Protein AF-A0A151R3Y5-F1 (afdb_monomer_lite)

Radius of gyration: 19.67 Å; chains: 1; bounding box: 54×50×54 Å

Organism: Cajanus cajan (NCBI:txid3821)

pLDDT: mean 83.87, std 13.02, range [32.34, 98.19]

Secondary structure (DSSP, 8-state):
------SEEEE--SHHHHHHHHHHHHTT--EEEE-SS-TT-SSSSS-SS-EEEES--SSTTHHHHHHHHHHHHHHHHHHHTS--EEEEEEEEEEETT-HHHHHHHHHHHHTT---EEEEHHHHHHHTTTSS---TTEEEEEEEEEEEE-GGGS-----B-TTS--EEEE--GGGTTT-EEEE-BTTTGGGGHHHHHHHHHHHHHHSS-TT---GGGSGGGGTT----

Sequence (227 aa):
MEETQFDVIVIGGGVMGSSTAYNAGKRGLKTLLLEQFDFLHHRGSSHGESRTIRVTYPQHHYYPLVMDSYTLWQEAQAQVGYQVYFPAHHFDMAPSHHPTMRSLLDYCRAHNIPFQLLRSPEVGQKFSGRINIPDDWVGLSNPHGGIIKPTKAACMYSMTPDEDFVIDFLGGEFGKDVIIGGGFSGHGFKMAPVIGRILVDLALHGDPNGVDISHFTIARFRTSSKL

InterPro domains:
  IPR006076 FAD dependent oxidoreductase [PF01266] (7-154)
  IPR036188 FAD/NAD(P)-binding domain superfamily [G3DSA:3.50.50.60] (3-118)
  IPR036188 FAD/NAD(P)-binding domain superfamily [G3DSA:3.50.50.60] (124-222)
  IPR036188 FAD/NAD(P)-binding domain superfamily [SSF51905] (5-221)
  IPR045170 MTOX family [PTHR10961] (3-153)

Structure (mmCIF, N/CA/C/O backbone):
data_AF-A0A151R3Y5-F1
#
_entry.id   AF-A0A151R3Y5-F1
#
loop_
_atom_site.group_PDB
_atom_site.id
_atom_site.type_symbol
_atom_site.label_atom_id
_atom_site.label_alt_id
_atom_site.label_comp_id
_atom_site.label_asym_id
_atom_site.label_entity_id
_atom_site.label_seq_id
_atom_site.pdbx_PDB_ins_code
_atom_site.Cartn_x
_atom_site.Cartn_y
_atom_site.Cartn_z
_atom_site.occupancy
_atom_site.B_iso_or_equiv
_atom_site.auth_seq_id
_atom_site.auth_comp_id
_atom_site.auth_asym_id
_atom_site.auth_atom_id
_atom_site.pdbx_PDB_model_num
ATOM 1 N N . MET A 1 1 ? -32.764 2.486 27.343 1.00 50.12 1 MET A N 1
ATOM 2 C CA . MET A 1 1 ? -31.954 1.796 26.320 1.00 50.12 1 MET A CA 1
ATOM 3 C C . MET A 1 1 ? -30.565 1.684 26.899 1.00 50.12 1 MET A C 1
ATOM 5 O O . MET A 1 1 ? -30.086 2.689 27.404 1.00 50.12 1 MET A O 1
ATOM 9 N N . GLU A 1 2 ? -29.981 0.491 26.933 1.00 55.84 2 GLU A N 1
ATOM 10 C CA . GLU A 1 2 ? -28.579 0.340 27.330 1.00 55.84 2 GLU A CA 1
ATOM 11 C C . GLU A 1 2 ? -27.712 1.050 26.285 1.00 55.84 2 GLU A C 1
ATOM 13 O O . GLU A 1 2 ? -27.837 0.798 25.083 1.00 55.84 2 GLU A O 1
ATOM 18 N N . GLU A 1 3 ? -26.909 2.010 26.732 1.00 66.25 3 GLU A N 1
ATOM 19 C CA . GLU A 1 3 ? -26.050 2.796 25.857 1.00 66.25 3 GLU A CA 1
ATOM 20 C C . GLU A 1 3 ? -24.967 1.869 25.294 1.00 66.25 3 GLU A C 1
ATOM 22 O O . GLU A 1 3 ? -24.176 1.273 26.027 1.00 66.25 3 GLU A O 1
ATOM 27 N N . THR A 1 4 ? -24.986 1.644 23.979 1.00 72.31 4 THR A N 1
ATOM 28 C CA . THR A 1 4 ? -24.077 0.678 23.358 1.00 72.31 4 THR A CA 1
ATOM 29 C C . THR A 1 4 ? -22.723 1.342 23.125 1.00 72.31 4 THR A C 1
ATOM 31 O O . THR A 1 4 ? -22.508 1.993 22.110 1.00 72.31 4 THR A O 1
ATOM 34 N N . GLN A 1 5 ? -21.818 1.191 24.090 1.00 83.75 5 GLN A N 1
ATOM 35 C CA . GLN A 1 5 ? -20.468 1.757 24.034 1.00 83.75 5 GLN A CA 1
ATOM 36 C C . GLN A 1 5 ? -19.524 0.877 23.196 1.00 83.75 5 GLN A C 1
ATOM 38 O O . GLN A 1 5 ? -19.599 -0.350 23.290 1.00 83.75 5 GLN A O 1
ATOM 43 N N . PHE A 1 6 ? -18.642 1.486 22.402 1.00 82.00 6 PHE A N 1
ATOM 44 C CA . PHE A 1 6 ? -17.589 0.826 21.616 1.00 82.00 6 PHE A CA 1
ATOM 45 C C . PHE A 1 6 ? -16.238 1.483 21.916 1.00 82.00 6 PHE A C 1
ATOM 47 O O . PHE A 1 6 ? -16.198 2.686 22.160 1.00 82.00 6 PHE A O 1
ATOM 54 N N . ASP A 1 7 ? -15.152 0.711 21.858 1.00 84.56 7 ASP A N 1
ATOM 55 C CA . ASP A 1 7 ? -13.784 1.227 22.012 1.00 84.56 7 ASP A CA 1
ATOM 56 C C . ASP A 1 7 ? -13.307 1.915 20.724 1.00 84.56 7 ASP A C 1
ATOM 58 O O . ASP A 1 7 ? -12.589 2.908 20.764 1.00 84.56 7 ASP A O 1
ATOM 62 N N . VAL A 1 8 ? -13.712 1.380 19.563 1.00 85.88 8 VAL A N 1
ATOM 63 C CA . VAL A 1 8 ? -13.363 1.911 18.238 1.00 85.88 8 VAL A CA 1
ATOM 64 C C . VAL A 1 8 ? -14.582 1.847 17.324 1.00 85.88 8 VAL A C 1
ATOM 66 O O . VAL A 1 8 ? -15.195 0.789 17.159 1.00 85.88 8 VAL A O 1
ATOM 69 N N . ILE A 1 9 ? -14.912 2.967 16.681 1.00 87.62 9 ILE A N 1
ATOM 70 C CA . ILE A 1 9 ? -15.900 3.024 15.599 1.00 87.62 9 ILE A CA 1
ATOM 71 C C . ILE A 1 9 ? -15.165 3.356 14.302 1.00 87.62 9 ILE A C 1
ATOM 73 O O . ILE A 1 9 ? -14.490 4.376 14.199 1.00 87.62 9 ILE A O 1
ATOM 77 N N . VAL A 1 10 ? -15.303 2.492 13.302 1.00 85.44 10 VAL A N 1
ATOM 78 C CA . VAL A 1 10 ? -14.715 2.655 11.974 1.00 85.44 10 VAL A CA 1
ATOM 79 C C . VAL A 1 10 ? -15.827 2.962 10.981 1.00 85.44 10 VAL A C 1
ATOM 81 O O . VAL A 1 10 ? -16.763 2.178 10.825 1.00 85.44 10 VAL A O 1
ATOM 84 N N . ILE A 1 11 ? -15.716 4.092 10.285 1.00 88.38 11 ILE A N 1
ATOM 85 C CA . ILE A 1 11 ? -16.675 4.514 9.260 1.00 88.38 11 ILE A CA 1
ATOM 86 C C . ILE A 1 11 ? -16.053 4.266 7.879 1.00 88.38 11 ILE A C 1
ATOM 88 O O . ILE A 1 11 ? -15.091 4.927 7.494 1.00 88.38 11 ILE A O 1
ATOM 92 N N . GLY A 1 12 ? -16.610 3.302 7.144 1.00 85.00 12 GLY A N 1
ATOM 93 C CA . GLY A 1 12 ? -16.157 2.820 5.837 1.00 85.00 12 GLY A CA 1
ATOM 94 C C . GLY A 1 12 ? -15.557 1.411 5.904 1.00 85.00 12 GLY A C 1
ATOM 95 O O . GLY A 1 12 ? -14.434 1.225 6.356 1.00 85.00 12 GLY A O 1
ATOM 96 N N . GLY A 1 13 ? -16.263 0.414 5.372 1.00 80.19 13 GLY A N 1
ATOM 97 C CA . GLY A 1 13 ? -15.908 -1.012 5.317 1.00 80.19 13 GLY A CA 1
ATOM 98 C C . GLY A 1 13 ? -14.999 -1.430 4.160 1.00 80.19 13 GLY A C 1
ATOM 99 O O . GLY A 1 13 ? -14.919 -2.616 3.837 1.00 80.19 13 GLY A O 1
ATOM 100 N N . GLY A 1 14 ? -14.297 -0.484 3.532 1.00 79.56 14 GLY A N 1
ATOM 101 C CA . GLY A 1 14 ? -13.244 -0.778 2.554 1.00 79.56 14 GLY A CA 1
ATOM 102 C C . GLY A 1 14 ? -12.017 -1.459 3.182 1.00 79.56 14 GLY A C 1
ATOM 103 O O . GLY A 1 14 ? -11.993 -1.767 4.368 1.00 79.56 14 GLY A O 1
ATOM 104 N N . VAL A 1 15 ? -10.949 -1.675 2.413 1.00 82.12 15 VAL A N 1
ATOM 105 C CA . VAL A 1 15 ? -9.741 -2.411 2.830 1.00 82.12 15 VAL A CA 1
ATOM 106 C C . VAL A 1 15 ? -9.091 -1.743 4.025 1.00 82.12 15 VAL A C 1
ATOM 108 O O . VAL A 1 15 ? -8.593 -2.425 4.906 1.00 82.12 15 VAL A O 1
ATOM 111 N N . MET A 1 16 ? -9.138 -0.414 4.079 1.00 86.00 16 MET A N 1
ATOM 112 C CA . MET A 1 16 ? -8.578 0.363 5.174 1.00 86.00 16 MET A CA 1
ATOM 113 C C . MET A 1 16 ? -9.389 0.133 6.435 1.00 86.00 16 MET A C 1
ATOM 115 O O . MET A 1 16 ? -8.847 -0.366 7.409 1.00 86.00 16 MET A O 1
ATOM 119 N N . GLY A 1 17 ? -10.697 0.400 6.400 1.00 84.88 17 GLY A N 1
ATOM 120 C CA . GLY A 1 17 ? -11.529 0.239 7.586 1.00 84.88 17 GLY A CA 1
ATOM 121 C C . GLY A 1 17 ? -11.690 -1.211 8.038 1.00 84.88 17 GLY A C 1
ATOM 122 O O . GLY A 1 17 ? -11.660 -1.472 9.234 1.00 84.88 17 GLY A O 1
ATOM 123 N N . SER A 1 18 ? -11.746 -2.177 7.120 1.00 82.94 18 SER A N 1
ATOM 124 C CA . SER A 1 18 ? -11.705 -3.604 7.473 1.00 82.94 18 SER A CA 1
ATOM 125 C C . SER A 1 18 ? -10.346 -4.021 8.040 1.00 82.94 18 SER A C 1
ATOM 127 O O . SER A 1 18 ? -10.314 -4.781 9.004 1.00 82.94 18 SER A O 1
ATOM 129 N N . SER A 1 19 ? -9.228 -3.484 7.532 1.00 87.31 19 SER A N 1
ATOM 130 C CA . SER A 1 19 ? -7.899 -3.708 8.125 1.00 87.31 19 SER A CA 1
ATOM 131 C C . SER A 1 19 ? -7.785 -3.069 9.512 1.00 87.31 19 SER A C 1
ATOM 133 O O . SER A 1 19 ? -7.217 -3.683 10.413 1.00 87.31 19 SER A O 1
ATOM 135 N N . THR A 1 20 ? -8.347 -1.873 9.716 1.00 87.81 20 THR A N 1
ATOM 136 C CA . THR A 1 20 ? -8.445 -1.212 11.028 1.00 87.81 20 THR A CA 1
ATOM 137 C C . THR A 1 20 ? -9.287 -2.047 11.986 1.00 87.81 20 THR A C 1
ATOM 139 O O . THR A 1 20 ? -8.827 -2.365 13.078 1.00 87.81 20 THR A O 1
ATOM 142 N N . ALA A 1 21 ? -10.476 -2.485 11.564 1.00 82.19 21 ALA A N 1
ATOM 143 C CA . ALA A 1 21 ? -11.369 -3.298 12.380 1.00 82.19 21 ALA A CA 1
ATOM 144 C C . ALA A 1 21 ? -10.758 -4.664 12.731 1.00 82.19 21 ALA A C 1
ATOM 146 O O . ALA A 1 21 ? -10.850 -5.101 13.875 1.00 82.19 21 ALA A O 1
ATOM 147 N N . TYR A 1 22 ? -10.069 -5.312 11.787 1.00 82.25 22 TYR A N 1
ATOM 148 C CA . TYR A 1 22 ? -9.313 -6.542 12.035 1.00 82.25 22 TYR A CA 1
ATOM 149 C C . TYR A 1 22 ? -8.218 -6.332 13.089 1.00 82.25 22 TYR A C 1
ATOM 151 O O . TYR A 1 22 ? -8.109 -7.104 14.041 1.00 82.25 22 TYR A O 1
ATOM 159 N N . ASN A 1 23 ? -7.432 -5.261 12.960 1.00 85.44 23 ASN A N 1
ATOM 160 C CA . ASN A 1 23 ? -6.375 -4.930 13.912 1.00 85.44 23 ASN A CA 1
ATOM 161 C C . ASN A 1 23 ? -6.916 -4.532 15.296 1.00 85.44 23 ASN A C 1
ATOM 163 O O . ASN A 1 23 ? -6.258 -4.805 16.301 1.00 85.44 23 ASN A O 1
ATOM 167 N N . ALA A 1 24 ? -8.092 -3.904 15.361 1.00 84.00 24 ALA A N 1
ATOM 168 C CA . ALA A 1 24 ? -8.783 -3.593 16.609 1.00 84.00 24 ALA A CA 1
ATOM 169 C C . ALA A 1 24 ? -9.315 -4.874 17.278 1.00 84.00 24 ALA A C 1
ATOM 171 O O . ALA A 1 24 ? -9.043 -5.124 18.452 1.00 84.00 24 ALA A O 1
ATOM 172 N N . GLY A 1 25 ? -9.960 -5.754 16.506 1.00 78.12 25 GLY A N 1
ATOM 173 C CA . GLY A 1 25 ? -10.454 -7.050 16.975 1.00 78.12 25 GLY A CA 1
ATOM 174 C C . GLY A 1 25 ? -9.341 -7.989 17.455 1.00 78.12 25 GLY A C 1
ATOM 175 O O . GLY A 1 25 ? -9.483 -8.611 18.505 1.00 78.12 25 GLY A O 1
ATOM 176 N N . LYS A 1 26 ? -8.189 -8.035 16.765 1.00 81.31 26 LYS A N 1
ATOM 177 C CA . LYS A 1 26 ? -6.997 -8.807 17.190 1.00 81.31 26 LYS A CA 1
ATOM 178 C C . LYS A 1 26 ? -6.466 -8.360 18.561 1.00 81.31 26 LYS A C 1
ATOM 180 O O . LYS A 1 26 ? -5.849 -9.157 19.260 1.00 81.31 26 LYS A O 1
ATOM 185 N N . ARG A 1 27 ? -6.720 -7.106 18.951 1.00 89.19 27 ARG A N 1
ATOM 186 C CA . ARG A 1 27 ? -6.371 -6.538 20.263 1.00 89.19 27 ARG A CA 1
ATOM 187 C C . ARG A 1 27 ? -7.496 -6.662 21.304 1.00 89.19 27 ARG A C 1
ATOM 189 O O . ARG A 1 27 ? -7.349 -6.149 22.405 1.00 89.19 27 ARG A O 1
ATOM 196 N N . GLY A 1 28 ? -8.600 -7.341 20.979 1.00 85.00 28 GLY A N 1
ATOM 197 C CA . GLY A 1 28 ? -9.726 -7.561 21.893 1.00 85.00 28 GLY A CA 1
ATOM 198 C C . GLY A 1 28 ? -10.660 -6.360 22.071 1.00 85.00 28 GLY A C 1
ATOM 199 O O . GLY A 1 28 ? -11.472 -6.372 22.990 1.00 85.00 28 GLY A O 1
ATOM 200 N N . LEU A 1 29 ? -10.561 -5.338 21.213 1.00 86.62 29 LEU A N 1
ATOM 201 C CA . LEU A 1 29 ? -11.366 -4.119 21.319 1.00 86.62 29 LEU A CA 1
ATOM 202 C C . LEU A 1 29 ? -12.791 -4.326 20.802 1.00 86.62 29 LEU A C 1
ATOM 204 O O . LEU A 1 29 ? -13.000 -4.877 19.712 1.00 86.62 29 LEU A O 1
ATOM 208 N N . LYS A 1 30 ? -13.776 -3.794 21.530 1.00 82.44 30 LYS A N 1
ATOM 209 C CA . LYS A 1 30 ? -15.174 -3.754 21.101 1.00 82.44 30 LYS A CA 1
ATOM 210 C C . LYS A 1 30 ? -15.319 -2.764 19.948 1.00 82.44 30 LYS A C 1
ATOM 212 O O . LYS A 1 30 ? -15.409 -1.555 20.147 1.00 82.44 30 LYS A O 1
ATOM 217 N N . THR A 1 31 ? -15.342 -3.299 18.730 1.00 81.75 31 THR A N 1
ATOM 218 C CA . THR A 1 31 ? -15.241 -2.513 17.495 1.00 81.75 31 THR A CA 1
ATOM 219 C C . THR A 1 31 ? -16.555 -2.508 16.720 1.00 81.75 31 THR A C 1
ATOM 221 O O . THR A 1 31 ? -17.128 -3.568 16.471 1.00 81.75 31 THR A O 1
ATOM 224 N N . LEU A 1 32 ? -17.004 -1.327 16.290 1.00 83.31 32 LEU A N 1
ATOM 225 C CA . LEU A 1 32 ? -18.100 -1.164 15.333 1.00 83.31 32 LEU A CA 1
ATOM 226 C C . LEU A 1 32 ? -17.532 -0.775 13.966 1.00 83.31 32 LEU A C 1
ATOM 228 O O . LEU A 1 32 ? -16.861 0.245 13.853 1.00 83.31 32 LEU A O 1
ATOM 232 N N . LEU A 1 33 ? -17.827 -1.553 12.925 1.00 80.25 33 LEU A N 1
ATOM 233 C CA . LEU A 1 33 ? -17.531 -1.193 11.536 1.00 80.25 33 LEU A CA 1
ATOM 234 C C . LEU A 1 33 ? -18.835 -0.834 10.824 1.00 80.25 33 LEU A C 1
ATOM 236 O O . LEU A 1 33 ? -19.725 -1.673 10.706 1.00 80.25 33 LEU A O 1
ATOM 240 N N . LEU A 1 34 ? -18.933 0.401 10.342 1.00 82.12 34 LEU A N 1
ATOM 241 C CA . LEU A 1 34 ? -20.075 0.902 9.584 1.00 82.12 34 LEU A CA 1
ATOM 242 C C . LEU A 1 34 ? -19.705 0.999 8.105 1.00 82.12 34 LEU A C 1
ATOM 244 O O . LEU A 1 34 ? -18.704 1.614 7.753 1.00 82.12 34 LEU A O 1
ATOM 248 N N . GLU A 1 35 ? -20.527 0.425 7.233 1.00 81.81 35 GLU A N 1
ATOM 249 C CA . GLU A 1 35 ? -20.403 0.532 5.778 1.00 81.81 35 GLU A CA 1
ATOM 250 C C . GLU A 1 35 ? -21.764 0.935 5.208 1.00 81.81 35 GLU A C 1
ATOM 252 O O . GLU A 1 35 ? -22.801 0.455 5.660 1.00 81.81 35 GLU A O 1
ATOM 257 N N . GLN A 1 36 ? -21.764 1.876 4.263 1.00 85.12 36 GLN A N 1
ATOM 258 C CA . GLN A 1 36 ? -22.990 2.400 3.659 1.00 85.12 36 GLN A CA 1
ATOM 259 C C . GLN A 1 36 ? -23.581 1.439 2.610 1.00 85.12 36 GLN A C 1
ATOM 261 O O . GLN A 1 36 ? -24.744 1.581 2.234 1.00 85.12 36 GLN A O 1
ATOM 266 N N . PHE A 1 37 ? -22.782 0.488 2.117 1.00 83.00 37 PHE A N 1
ATOM 267 C CA . PHE A 1 37 ? -23.169 -0.541 1.151 1.00 83.00 37 PHE A CA 1
ATOM 268 C C . PHE A 1 37 ? -23.015 -1.965 1.719 1.00 83.00 37 PHE A C 1
ATOM 270 O O . PHE A 1 37 ? -22.646 -2.166 2.872 1.00 83.00 37 PHE A O 1
ATOM 277 N N . ASP A 1 38 ? -23.279 -2.980 0.894 1.00 74.56 38 ASP A N 1
ATOM 278 C CA . ASP A 1 38 ? -22.948 -4.365 1.238 1.00 74.56 38 ASP A CA 1
ATOM 279 C C . ASP A 1 38 ? -21.431 -4.593 1.216 1.00 74.56 38 ASP A C 1
ATOM 281 O O . ASP A 1 38 ? -20.708 -4.012 0.401 1.00 74.56 38 ASP A O 1
ATOM 285 N N . PHE A 1 39 ? -20.928 -5.501 2.056 1.00 69.44 39 PHE A N 1
ATOM 286 C CA . PHE A 1 39 ? -19.527 -5.914 1.978 1.00 69.44 39 PHE A CA 1
ATOM 287 C C . PHE A 1 39 ? -19.183 -6.453 0.582 1.00 69.44 39 PHE A C 1
ATOM 289 O O . PHE A 1 39 ? -19.980 -7.135 -0.057 1.00 69.44 39 PHE A O 1
ATOM 296 N N . LEU A 1 40 ? -17.961 -6.161 0.123 1.00 70.94 40 LEU A N 1
ATOM 297 C CA . LEU A 1 40 ? -17.456 -6.547 -1.204 1.00 70.94 40 LEU A CA 1
ATOM 298 C C . LEU A 1 40 ? -18.214 -5.913 -2.391 1.00 70.94 40 LEU A C 1
ATOM 300 O O . LEU A 1 40 ? -18.090 -6.379 -3.525 1.00 70.94 40 LEU A O 1
ATOM 304 N N . HIS A 1 41 ? -18.951 -4.820 -2.167 1.00 75.31 41 HIS A N 1
ATOM 305 C CA . HIS A 1 41 ? -19.553 -4.038 -3.246 1.00 75.31 41 HIS A CA 1
ATOM 306 C C . HIS A 1 41 ? -18.509 -3.507 -4.255 1.00 75.31 41 HIS A C 1
ATOM 308 O O . HIS A 1 41 ? -17.340 -3.271 -3.947 1.00 75.31 41 HIS A O 1
ATOM 314 N N . HIS A 1 42 ? -18.961 -3.238 -5.483 1.00 75.56 42 HIS A N 1
ATOM 315 C CA . HIS A 1 42 ? -18.136 -2.694 -6.572 1.00 75.56 42 HIS A CA 1
ATOM 316 C C . HIS A 1 42 ? -18.207 -1.166 -6.693 1.00 75.56 42 HIS A C 1
ATOM 318 O O . HIS A 1 42 ? -17.626 -0.584 -7.602 1.00 75.56 42 HIS A O 1
ATOM 324 N N . ARG A 1 43 ? -18.908 -0.496 -5.775 1.00 72.75 43 ARG A N 1
ATOM 325 C CA . ARG A 1 43 ? -19.158 0.958 -5.825 1.00 72.75 43 ARG A CA 1
ATOM 326 C C . ARG A 1 43 ? -17.972 1.803 -5.351 1.00 72.75 43 ARG A C 1
ATOM 328 O O . ARG A 1 43 ? -18.163 2.932 -4.922 1.00 72.75 43 ARG A O 1
ATOM 335 N N . GLY A 1 44 ? -16.760 1.256 -5.425 1.00 72.25 44 GLY A N 1
ATOM 336 C CA . GLY A 1 44 ? -15.566 1.988 -5.054 1.00 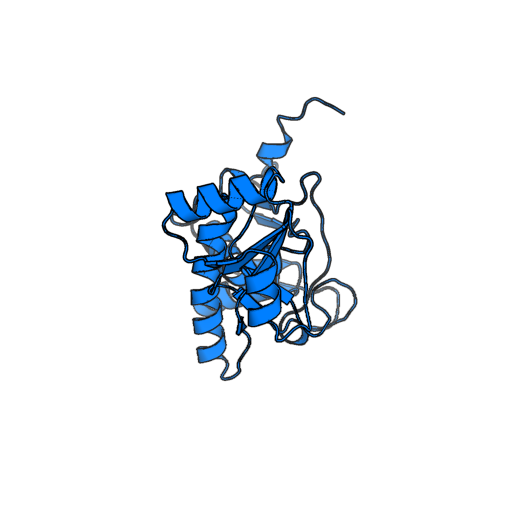72.25 44 GLY A CA 1
ATOM 337 C C . GLY A 1 44 ? -14.252 1.587 -5.731 1.00 72.25 44 GLY A C 1
ATOM 338 O O . GLY A 1 44 ? -14.159 1.761 -6.927 1.00 72.25 44 GLY A O 1
ATOM 339 N N . SER A 1 45 ? -13.177 1.197 -5.032 1.00 72.94 45 SER A N 1
ATOM 340 C CA . SER A 1 45 ? -11.796 1.126 -5.561 1.00 72.94 45 SER A CA 1
ATOM 341 C C . SER A 1 45 ? -10.934 -0.042 -5.111 1.00 72.94 45 SER A C 1
ATOM 343 O O . SER A 1 45 ? -9.727 -0.038 -5.352 1.00 72.94 45 SER A O 1
ATOM 345 N N . SER A 1 46 ? -11.508 -1.068 -4.489 1.00 68.81 46 SER A N 1
ATOM 346 C CA . SER A 1 46 ? -10.783 -2.331 -4.240 1.00 68.81 46 SER A CA 1
ATOM 347 C C . SER A 1 46 ? -11.652 -3.479 -4.703 1.00 68.81 46 SER A C 1
ATOM 349 O O . SER A 1 46 ? -11.395 -4.631 -4.400 1.00 68.81 46 SER A O 1
ATOM 351 N N . HIS A 1 47 ? -12.656 -3.181 -5.517 1.00 65.12 47 HIS A N 1
ATOM 352 C CA . HIS A 1 47 ? -13.104 -4.173 -6.464 1.00 65.12 47 HIS A CA 1
ATOM 353 C C . HIS A 1 47 ? -11.979 -4.478 -7.475 1.00 65.12 47 HIS A C 1
ATOM 355 O O . HIS A 1 47 ? -10.981 -3.750 -7.606 1.00 65.12 47 HIS A O 1
ATOM 361 N N . GLY A 1 48 ? -12.175 -5.547 -8.240 1.00 70.69 48 GLY A N 1
ATOM 362 C CA . GLY A 1 48 ? -11.211 -6.061 -9.209 1.00 70.69 48 GLY A CA 1
ATOM 363 C C . GLY A 1 48 ? -10.353 -7.189 -8.642 1.00 70.69 48 GLY A C 1
ATOM 364 O O . GLY A 1 48 ? -10.398 -7.498 -7.459 1.00 70.69 48 GLY A O 1
ATOM 365 N N . GLU A 1 49 ? -9.559 -7.809 -9.505 1.00 74.38 49 GLU A N 1
ATOM 366 C CA . GLU A 1 49 ? -8.919 -9.093 -9.185 1.00 74.38 49 GLU A CA 1
ATOM 367 C C . GLU A 1 49 ? -7.508 -8.964 -8.603 1.00 74.38 49 GLU A C 1
ATOM 369 O O . GLU A 1 49 ? -7.020 -9.879 -7.937 1.00 74.38 49 GLU A O 1
ATOM 374 N N . SER A 1 50 ? -6.843 -7.822 -8.805 1.00 81.50 50 SER A N 1
ATOM 375 C CA . SER A 1 50 ? -5.443 -7.643 -8.404 1.00 81.50 50 SER A CA 1
ATOM 376 C C . SER A 1 50 ? -5.069 -6.197 -8.066 1.00 81.50 50 SER A C 1
ATOM 378 O O . SER A 1 50 ? -5.548 -5.253 -8.699 1.00 81.50 50 SER A O 1
ATOM 380 N N . ARG A 1 51 ? -4.142 -6.024 -7.119 1.00 86.75 51 ARG A N 1
ATOM 381 C CA . ARG A 1 51 ? -3.346 -4.806 -6.880 1.00 86.75 51 ARG A CA 1
ATOM 382 C C . ARG A 1 51 ? -1.870 -5.162 -6.786 1.00 86.75 51 ARG A C 1
ATOM 384 O O . ARG A 1 51 ? -1.531 -6.227 -6.288 1.00 86.75 51 ARG A O 1
ATOM 391 N N . THR A 1 52 ? -0.994 -4.270 -7.234 1.00 89.75 52 THR A N 1
ATOM 392 C CA . THR A 1 52 ? 0.455 -4.463 -7.121 1.00 89.75 52 THR A CA 1
ATOM 393 C C . THR A 1 52 ? 0.970 -3.974 -5.768 1.00 89.75 52 THR A C 1
ATOM 395 O O . THR A 1 52 ? 0.660 -2.862 -5.326 1.00 89.75 52 THR A O 1
ATOM 398 N N . ILE A 1 53 ? 1.815 -4.780 -5.131 1.00 90.25 53 ILE A N 1
ATOM 399 C CA . ILE A 1 53 ? 2.678 -4.355 -4.027 1.00 90.25 53 ILE A CA 1
ATOM 400 C C . ILE A 1 53 ? 4.118 -4.234 -4.539 1.00 90.25 53 ILE A C 1
ATOM 402 O O . ILE A 1 53 ? 4.543 -5.013 -5.390 1.00 90.25 53 ILE A O 1
ATOM 406 N N . ARG A 1 54 ? 4.822 -3.177 -4.124 1.00 91.69 54 ARG A N 1
ATOM 407 C CA . ARG A 1 54 ? 6.168 -2.813 -4.595 1.00 91.69 54 ARG A CA 1
ATOM 408 C C . ARG A 1 54 ? 6.833 -1.891 -3.585 1.00 91.69 54 ARG A C 1
ATOM 410 O O . ARG A 1 54 ? 6.123 -1.144 -2.921 1.00 91.69 54 ARG A O 1
ATOM 417 N N . VAL A 1 55 ? 8.158 -1.902 -3.525 1.00 90.44 55 VAL A N 1
ATOM 418 C CA . VAL A 1 55 ? 8.947 -1.079 -2.587 1.00 90.44 55 VAL A CA 1
ATOM 419 C C . VAL A 1 55 ? 9.624 0.136 -3.234 1.00 90.44 55 VAL A C 1
ATOM 421 O O . VAL A 1 55 ? 10.126 1.008 -2.535 1.00 90.44 55 VAL A O 1
ATOM 424 N N . THR A 1 56 ? 9.644 0.215 -4.565 1.00 88.12 56 THR A N 1
ATOM 425 C CA . THR A 1 56 ? 10.409 1.203 -5.343 1.00 88.12 56 THR A CA 1
ATOM 426 C C . THR A 1 56 ? 9.653 2.517 -5.546 1.00 88.12 56 THR A C 1
ATOM 428 O O . THR A 1 56 ? 9.207 2.833 -6.644 1.00 88.12 56 THR A O 1
ATOM 431 N N . TYR A 1 57 ? 9.485 3.324 -4.501 1.00 86.62 57 TYR A N 1
ATOM 432 C CA . TYR A 1 57 ? 8.783 4.611 -4.608 1.00 86.62 57 TYR A CA 1
ATOM 433 C C . TYR A 1 57 ? 9.713 5.817 -4.766 1.00 86.62 57 TYR A C 1
ATOM 435 O O . TYR A 1 57 ? 10.746 5.861 -4.102 1.00 86.62 57 TYR A O 1
ATOM 443 N N . PRO A 1 58 ? 9.331 6.829 -5.576 1.00 83.62 58 PRO A N 1
ATOM 444 C CA . PRO A 1 58 ? 10.003 8.130 -5.558 1.00 83.62 58 PRO A CA 1
ATOM 445 C C 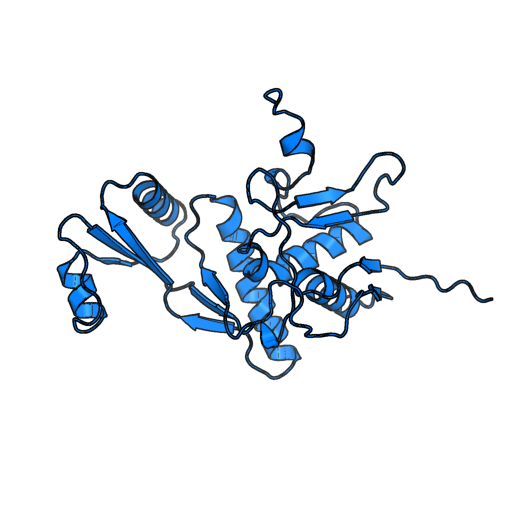. PRO A 1 58 ? 9.958 8.769 -4.163 1.00 83.62 58 PRO A C 1
ATOM 447 O O . PRO A 1 58 ? 10.907 9.415 -3.736 1.00 83.62 58 PRO A O 1
ATOM 450 N N . GLN A 1 59 ? 8.853 8.561 -3.444 1.00 84.94 59 GLN A N 1
ATOM 451 C CA . GLN A 1 59 ? 8.671 8.958 -2.056 1.00 84.94 59 GLN A CA 1
ATOM 452 C C . GLN A 1 59 ? 9.248 7.891 -1.120 1.00 84.94 59 GLN A C 1
ATOM 454 O O . GLN A 1 59 ? 8.663 6.828 -0.897 1.00 84.94 59 GLN A O 1
ATOM 459 N N . HIS A 1 60 ? 10.420 8.181 -0.570 1.00 82.88 60 HIS A N 1
ATOM 460 C CA . HIS A 1 60 ? 11.208 7.239 0.221 1.00 82.88 60 HIS A CA 1
ATOM 461 C C . HIS A 1 60 ? 10.530 6.799 1.531 1.00 82.88 60 HIS A C 1
ATOM 463 O O . HIS A 1 60 ? 10.768 5.689 2.006 1.00 82.88 60 HIS A O 1
ATOM 469 N N . HIS A 1 61 ? 9.630 7.615 2.088 1.00 85.19 61 HIS A N 1
ATOM 470 C CA . HIS A 1 61 ? 8.876 7.290 3.305 1.00 85.19 61 HIS A CA 1
ATOM 471 C C . HIS A 1 61 ? 7.955 6.071 3.175 1.00 85.19 61 HIS A C 1
ATOM 473 O O . HIS A 1 61 ? 7.577 5.482 4.185 1.00 85.19 61 HIS A O 1
ATOM 479 N N . TYR A 1 62 ? 7.625 5.628 1.960 1.00 88.19 62 TYR A N 1
ATOM 480 C CA . TYR A 1 62 ? 6.811 4.425 1.778 1.00 88.19 62 TYR A CA 1
ATOM 481 C C . TYR A 1 62 ? 7.569 3.118 1.959 1.00 88.19 62 TYR A C 1
ATOM 483 O O . TYR A 1 62 ? 6.937 2.107 2.263 1.00 88.19 62 TYR A O 1
ATOM 491 N N . TYR A 1 63 ? 8.889 3.103 1.762 1.00 89.00 63 TYR A N 1
ATOM 492 C CA . TYR A 1 63 ? 9.670 1.871 1.847 1.00 89.00 63 TYR A CA 1
ATOM 493 C C . TYR A 1 63 ? 9.448 1.102 3.164 1.00 89.00 63 TYR A C 1
ATOM 495 O O . TYR A 1 63 ? 9.019 -0.055 3.091 1.00 89.00 63 TYR A O 1
ATOM 503 N N . PRO A 1 64 ? 9.653 1.706 4.356 1.00 89.56 64 PRO A N 1
ATOM 504 C CA . PRO A 1 64 ? 9.439 0.997 5.617 1.00 89.56 64 PRO A CA 1
ATOM 505 C C . PRO A 1 64 ? 7.985 0.536 5.790 1.00 89.56 64 PRO A C 1
ATOM 507 O O . PRO A 1 64 ? 7.748 -0.592 6.210 1.00 89.56 64 PRO A O 1
ATOM 510 N N . LEU A 1 65 ? 7.004 1.347 5.373 1.00 91.81 65 LEU A N 1
ATOM 511 C CA . LEU A 1 65 ? 5.581 1.001 5.478 1.00 91.81 65 LEU A CA 1
ATOM 512 C C . LEU A 1 65 ? 5.199 -0.209 4.617 1.00 91.81 65 LEU A C 1
ATOM 514 O O . LEU A 1 65 ? 4.396 -1.048 5.032 1.00 91.81 65 LEU A O 1
ATOM 518 N N . VAL A 1 66 ? 5.764 -0.320 3.414 1.00 92.25 66 VAL A N 1
ATOM 519 C CA . VAL A 1 66 ? 5.530 -1.480 2.545 1.00 92.25 66 VAL A CA 1
ATOM 520 C C . VAL A 1 66 ? 6.182 -2.730 3.131 1.00 92.25 66 VAL A C 1
ATOM 522 O O . VAL A 1 66 ? 5.565 -3.794 3.101 1.00 92.25 66 VAL A O 1
ATOM 525 N N . MET A 1 67 ? 7.391 -2.612 3.688 1.00 91.06 67 MET A N 1
ATOM 526 C CA . MET A 1 67 ? 8.072 -3.737 4.334 1.00 91.06 67 MET A CA 1
ATOM 527 C C . MET A 1 67 ? 7.289 -4.260 5.544 1.00 91.06 67 MET A C 1
ATOM 529 O O . MET A 1 67 ? 7.045 -5.463 5.623 1.00 91.06 67 MET A O 1
ATOM 533 N N .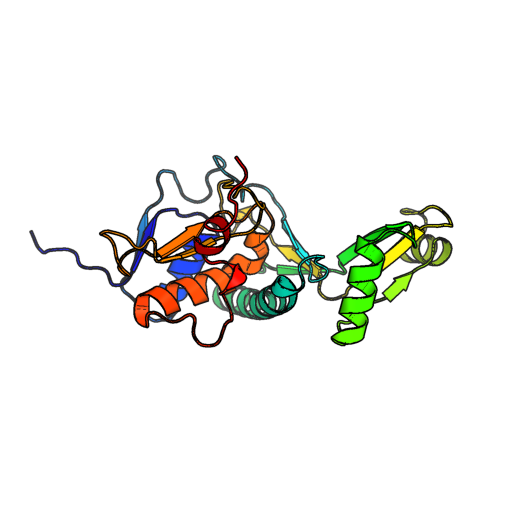 ASP A 1 68 ? 6.790 -3.370 6.404 1.00 92.44 68 ASP A N 1
ATOM 534 C CA . ASP A 1 68 ? 5.877 -3.729 7.498 1.00 92.44 68 ASP A CA 1
ATOM 535 C C . ASP A 1 68 ? 4.612 -4.420 6.975 1.00 92.44 68 ASP A C 1
ATOM 537 O O . ASP A 1 68 ? 4.136 -5.413 7.529 1.00 92.44 68 ASP A O 1
ATOM 541 N N . SER A 1 69 ? 4.071 -3.920 5.865 1.00 91.69 69 SER A N 1
ATOM 542 C CA . SER A 1 69 ? 2.854 -4.476 5.281 1.00 91.69 69 SER A CA 1
ATOM 543 C C . SER A 1 69 ? 3.057 -5.874 4.709 1.00 91.69 69 SER A C 1
ATOM 545 O O . SER A 1 69 ? 2.130 -6.675 4.787 1.00 91.69 69 SER A O 1
ATOM 547 N N . TYR A 1 70 ? 4.242 -6.214 4.188 1.00 90.00 70 TYR A N 1
ATOM 548 C CA . TYR A 1 70 ? 4.546 -7.596 3.801 1.00 90.00 70 TYR A CA 1
ATOM 549 C C . TYR A 1 70 ? 4.411 -8.550 4.984 1.00 90.00 70 TYR A C 1
ATOM 551 O O . TYR A 1 70 ? 3.740 -9.575 4.856 1.00 90.00 70 TYR A O 1
ATOM 559 N N . THR A 1 71 ? 4.995 -8.197 6.130 1.00 90.44 71 THR A N 1
ATOM 560 C CA . THR A 1 71 ? 4.902 -8.990 7.361 1.00 90.44 71 THR A CA 1
ATOM 561 C C . THR A 1 71 ? 3.446 -9.154 7.789 1.00 90.44 71 THR A C 1
ATOM 563 O O . THR A 1 71 ? 2.974 -10.270 7.996 1.00 90.44 71 THR A O 1
ATOM 566 N N . LEU A 1 72 ? 2.685 -8.061 7.822 1.00 90.75 72 LEU A N 1
ATOM 567 C CA . LEU A 1 72 ? 1.289 -8.093 8.257 1.00 90.75 72 LEU A CA 1
ATOM 568 C C . LEU A 1 72 ? 0.368 -8.850 7.287 1.00 90.75 72 LEU A C 1
ATOM 570 O O . LEU A 1 72 ? -0.552 -9.537 7.730 1.00 90.75 72 LEU A O 1
ATOM 574 N N . TRP A 1 73 ? 0.615 -8.786 5.974 1.00 87.75 73 TRP A N 1
ATOM 575 C CA . TRP A 1 73 ? -0.111 -9.610 5.003 1.00 87.75 73 TRP A CA 1
ATOM 576 C C . TRP A 1 73 ? 0.189 -11.097 5.187 1.00 87.75 73 TRP A C 1
ATOM 578 O O . TRP A 1 73 ? -0.738 -11.904 5.104 1.00 87.75 73 TRP A O 1
ATOM 588 N N . GLN A 1 74 ? 1.448 -11.458 5.463 1.00 88.19 74 GLN A N 1
ATOM 589 C CA . GLN A 1 74 ? 1.849 -12.836 5.766 1.00 88.19 74 GLN A CA 1
ATOM 590 C C . GLN A 1 74 ? 1.188 -13.355 7.050 1.00 88.19 74 GLN A C 1
ATOM 592 O O . GLN A 1 74 ? 0.680 -14.477 7.067 1.00 88.19 74 GLN A O 1
ATOM 597 N N . GLU A 1 75 ? 1.127 -12.534 8.098 1.00 87.06 75 GLU A N 1
ATOM 598 C CA . GLU A 1 75 ? 0.398 -12.869 9.323 1.00 87.06 75 GLU A CA 1
ATOM 599 C C . GLU A 1 75 ? -1.096 -13.071 9.054 1.00 87.06 75 GLU A C 1
ATOM 601 O O . GLU A 1 75 ? -1.665 -14.089 9.445 1.00 87.06 75 GLU A O 1
ATOM 606 N N . ALA A 1 76 ? -1.734 -12.122 8.363 1.00 80.75 76 ALA A N 1
ATOM 607 C CA . ALA A 1 76 ? -3.165 -12.174 8.088 1.00 80.75 76 ALA A CA 1
ATOM 608 C C . ALA A 1 76 ? -3.538 -13.420 7.272 1.00 80.75 76 ALA A C 1
ATOM 610 O O . ALA A 1 76 ? -4.454 -14.143 7.656 1.00 80.75 76 ALA A O 1
ATOM 611 N N . GLN A 1 77 ? -2.802 -13.726 6.194 1.00 83.81 77 GLN A N 1
ATOM 612 C CA . GLN A 1 77 ? -3.075 -14.913 5.373 1.00 83.81 77 GLN A CA 1
ATOM 613 C C . GLN A 1 77 ? -2.879 -16.230 6.142 1.00 83.81 77 GLN A C 1
ATOM 615 O O . GLN A 1 77 ? -3.598 -17.195 5.882 1.00 83.81 77 GLN A O 1
ATOM 620 N N . ALA A 1 78 ? -1.938 -16.272 7.095 1.00 84.62 78 ALA A N 1
ATOM 621 C CA . ALA A 1 78 ? -1.723 -17.436 7.950 1.00 84.62 78 ALA A CA 1
ATOM 622 C C . ALA A 1 78 ? -2.896 -17.654 8.918 1.00 84.62 78 ALA A C 1
ATOM 624 O O . ALA A 1 78 ? -3.293 -18.793 9.143 1.00 84.62 78 ALA A O 1
ATOM 625 N N . GLN A 1 79 ? -3.485 -16.575 9.445 1.00 77.06 79 GLN A N 1
ATOM 626 C CA . GLN A 1 79 ? -4.630 -16.652 10.358 1.00 77.06 79 GLN A CA 1
ATOM 627 C C . GLN A 1 79 ? -5.932 -17.051 9.656 1.00 77.06 79 GLN A C 1
ATOM 629 O O . GLN A 1 79 ? -6.691 -17.858 10.183 1.00 77.06 79 GLN A O 1
ATOM 634 N N . VAL A 1 80 ? -6.196 -16.503 8.466 1.00 72.94 80 VAL A N 1
ATOM 635 C CA . VAL A 1 80 ? -7.455 -16.753 7.734 1.00 72.94 80 VAL A CA 1
ATOM 636 C C . VAL A 1 80 ? -7.427 -18.024 6.877 1.00 72.94 80 VAL A C 1
ATOM 638 O O . VAL A 1 80 ? -8.456 -18.424 6.337 1.00 72.94 80 VAL A O 1
ATOM 641 N N . GLY A 1 81 ? -6.261 -18.663 6.726 1.00 73.88 81 GLY A N 1
ATOM 642 C CA . GLY A 1 81 ? -6.118 -19.943 6.025 1.00 73.88 81 GLY A CA 1
ATOM 643 C C . GLY A 1 81 ? -6.207 -19.864 4.496 1.00 73.88 81 GLY A C 1
ATOM 644 O O . GLY A 1 81 ? -6.392 -20.887 3.840 1.00 73.88 81 GLY A O 1
ATOM 645 N N . TYR A 1 82 ? -6.069 -18.676 3.898 1.00 72.94 82 TYR A N 1
ATOM 646 C CA . TYR A 1 82 ? -6.003 -18.518 2.444 1.00 72.94 82 TYR A CA 1
ATOM 647 C C . TYR A 1 82 ? -4.990 -17.461 2.020 1.00 72.94 82 TYR A C 1
ATOM 649 O O . TYR A 1 82 ? -4.819 -16.430 2.663 1.00 72.94 82 TYR A O 1
ATOM 657 N N . GLN A 1 83 ? -4.370 -17.679 0.860 1.00 78.25 83 GLN A N 1
ATOM 658 C CA . GLN A 1 83 ? -3.394 -16.750 0.306 1.00 78.25 83 GLN A CA 1
ATOM 659 C C . GLN A 1 83 ? -4.059 -15.455 -0.192 1.00 78.25 83 GLN A C 1
ATOM 661 O O . GLN A 1 83 ? -5.052 -15.484 -0.936 1.00 78.25 83 GLN A O 1
ATOM 666 N N . VAL A 1 84 ? -3.487 -14.325 0.228 1.00 80.62 84 VAL A N 1
ATOM 667 C CA . VAL A 1 84 ? -3.886 -12.961 -0.163 1.00 80.62 84 VAL A CA 1
ATOM 668 C C . VAL A 1 84 ? -2.764 -12.269 -0.927 1.00 80.62 84 VAL A C 1
ATOM 670 O O . VAL A 1 84 ? -3.033 -11.622 -1.940 1.00 80.62 84 VAL A O 1
ATOM 673 N N . TYR A 1 85 ? -1.520 -12.461 -0.481 1.00 86.75 85 TYR A N 1
ATOM 674 C CA . TYR A 1 85 ? -0.314 -11.948 -1.115 1.00 86.75 85 TYR A CA 1
ATOM 675 C C . TYR A 1 85 ? 0.380 -13.028 -1.962 1.00 86.75 85 TYR A C 1
ATOM 677 O O . TYR A 1 85 ? 0.642 -14.147 -1.513 1.00 86.75 85 TYR A O 1
ATOM 685 N N . PHE A 1 86 ? 0.684 -12.672 -3.207 1.00 90.44 86 PHE A N 1
ATOM 686 C CA . PHE A 1 86 ? 1.355 -13.504 -4.199 1.00 90.44 86 PHE A CA 1
ATOM 687 C C . PHE A 1 86 ? 2.692 -12.842 -4.564 1.00 90.44 86 PHE A C 1
ATOM 689 O O . PHE A 1 86 ? 2.681 -11.839 -5.286 1.00 90.44 86 PHE A O 1
ATOM 696 N N . PRO A 1 87 ? 3.833 -13.350 -4.061 1.00 90.88 87 PRO A N 1
ATOM 697 C CA . PRO A 1 87 ? 5.137 -12.741 -4.300 1.00 90.88 87 PRO A CA 1
ATOM 698 C C . PRO A 1 87 ? 5.516 -12.816 -5.779 1.00 90.88 87 PRO A C 1
ATOM 700 O O . PRO A 1 87 ? 5.344 -13.847 -6.430 1.00 90.88 87 PRO A O 1
ATOM 703 N N . ALA A 1 88 ? 6.053 -11.719 -6.303 1.00 92.69 88 ALA A N 1
ATOM 704 C CA . ALA A 1 88 ? 6.608 -11.650 -7.649 1.00 92.69 88 ALA A CA 1
ATOM 705 C C . ALA A 1 88 ? 7.648 -10.531 -7.721 1.00 92.69 88 ALA A C 1
ATOM 707 O O . ALA A 1 88 ? 7.600 -9.577 -6.954 1.00 92.69 88 ALA A O 1
ATOM 708 N N . HIS A 1 89 ? 8.565 -10.592 -8.681 1.00 93.38 89 HIS A N 1
ATOM 709 C CA . HIS A 1 89 ? 9.437 -9.444 -8.905 1.00 93.38 89 HIS A CA 1
ATOM 710 C C . HIS A 1 89 ? 8.614 -8.254 -9.409 1.00 93.38 89 HIS A C 1
ATOM 712 O O . HIS A 1 89 ? 7.844 -8.382 -10.362 1.00 93.38 89 HIS A O 1
ATOM 718 N N . HIS A 1 90 ? 8.814 -7.087 -8.804 1.00 94.19 90 HIS A N 1
ATOM 719 C CA . HIS A 1 90 ? 8.394 -5.831 -9.403 1.00 94.19 90 HIS A CA 1
ATOM 720 C C . HIS A 1 90 ? 9.407 -5.420 -10.476 1.00 94.19 90 HIS A C 1
ATOM 722 O O . HIS A 1 90 ? 10.607 -5.662 -10.320 1.00 94.19 90 HIS A O 1
ATOM 728 N N . PHE A 1 91 ? 8.930 -4.843 -11.576 1.00 95.12 91 PHE A N 1
ATOM 729 C CA . PHE A 1 91 ? 9.770 -4.428 -12.691 1.00 95.12 91 PHE A CA 1
ATOM 730 C C . PHE A 1 91 ? 9.378 -3.022 -13.140 1.00 95.12 91 PHE A C 1
ATOM 732 O O . PHE A 1 91 ? 8.320 -2.836 -13.738 1.00 95.12 91 PHE A O 1
ATOM 739 N N . ASP A 1 92 ? 10.240 -2.056 -12.835 1.00 94.88 92 ASP A N 1
ATOM 740 C CA . ASP A 1 92 ? 10.161 -0.684 -13.331 1.00 94.88 92 ASP A CA 1
ATOM 741 C C . ASP A 1 92 ? 11.039 -0.558 -14.581 1.00 94.88 92 ASP A C 1
ATOM 743 O O . ASP A 1 92 ? 12.112 -1.157 -14.647 1.00 94.88 92 ASP A O 1
ATOM 747 N N . MET A 1 93 ? 10.631 0.238 -15.567 1.00 95.75 93 MET A N 1
ATOM 748 C CA . MET A 1 93 ? 11.458 0.535 -16.740 1.00 95.75 93 MET A CA 1
ATOM 749 C C . MET A 1 93 ? 11.311 1.998 -17.143 1.00 95.75 93 MET A C 1
ATOM 751 O O . MET A 1 93 ? 10.210 2.543 -17.119 1.00 95.75 93 MET A O 1
ATOM 755 N N . ALA A 1 94 ? 12.425 2.636 -17.483 1.00 96.81 94 ALA A N 1
ATOM 756 C CA . ALA A 1 94 ? 12.466 4.042 -17.873 1.00 96.81 94 ALA A CA 1
ATOM 757 C C . ALA A 1 94 ? 13.764 4.342 -18.643 1.00 96.81 94 ALA A C 1
ATOM 759 O O . ALA A 1 94 ? 14.720 3.561 -18.545 1.00 96.81 94 ALA A O 1
ATOM 760 N N . PRO A 1 95 ? 13.858 5.492 -19.338 1.00 97.69 95 PRO A N 1
ATOM 761 C CA . PRO A 1 95 ? 15.138 5.994 -19.818 1.00 97.69 95 PRO A CA 1
ATOM 762 C C . PRO A 1 95 ? 16.159 6.051 -18.677 1.00 97.69 95 PRO A C 1
ATOM 764 O O . PRO A 1 95 ? 15.855 6.515 -17.575 1.00 97.69 95 PRO A O 1
ATOM 767 N N . SER A 1 96 ? 17.391 5.623 -18.943 1.00 94.81 96 SER A N 1
ATOM 768 C CA . SER A 1 96 ? 18.497 5.623 -17.970 1.00 94.81 96 SER A CA 1
ATOM 769 C C . SER A 1 96 ? 18.764 7.000 -17.353 1.00 94.81 96 SER A C 1
ATOM 771 O O . SER A 1 96 ? 19.209 7.112 -16.210 1.00 94.81 96 SER A O 1
ATOM 773 N N . HIS A 1 97 ? 18.452 8.060 -18.098 1.00 94.25 97 HIS A N 1
ATOM 774 C CA . HIS A 1 97 ? 18.617 9.444 -17.684 1.00 94.25 97 HIS A CA 1
ATOM 775 C C . HIS A 1 97 ? 17.360 10.057 -17.043 1.00 94.25 97 HIS A C 1
ATOM 777 O O . HIS A 1 97 ? 17.351 11.257 -16.766 1.00 94.25 97 HIS A O 1
ATOM 783 N N . HIS A 1 98 ? 16.297 9.288 -16.798 1.00 96.31 98 HIS A N 1
ATOM 784 C CA . HIS A 1 98 ? 15.088 9.822 -16.176 1.00 96.31 98 HIS A CA 1
ATOM 785 C C . HIS A 1 98 ? 15.341 10.153 -14.688 1.00 96.31 98 HIS A C 1
ATOM 787 O O . HIS A 1 98 ? 15.825 9.283 -13.954 1.00 96.31 98 HIS A O 1
ATOM 793 N N . PRO A 1 99 ? 15.003 11.364 -14.192 1.00 94.19 99 PRO A N 1
ATOM 794 C CA . PRO A 1 99 ? 15.284 11.772 -12.810 1.00 94.19 99 PRO A CA 1
ATOM 795 C C . PRO A 1 99 ? 14.741 10.801 -11.755 1.00 94.19 99 PRO A C 1
ATOM 797 O O . PRO A 1 99 ? 15.471 10.409 -10.849 1.00 94.19 99 PRO A O 1
ATOM 800 N N . THR A 1 100 ? 13.498 10.338 -11.918 1.00 92.12 100 THR A N 1
ATOM 801 C CA . THR A 1 100 ? 12.865 9.375 -11.002 1.00 92.12 100 THR A CA 1
ATOM 802 C C . THR A 1 100 ? 13.599 8.035 -10.953 1.00 92.12 100 THR A C 1
ATOM 804 O O . THR A 1 100 ? 13.786 7.490 -9.872 1.00 92.12 100 THR A O 1
ATOM 807 N N . MET A 1 101 ? 14.060 7.516 -12.098 1.00 94.25 101 MET A N 1
ATOM 808 C CA . MET A 1 101 ? 14.799 6.249 -12.150 1.00 94.25 101 MET A CA 1
ATOM 809 C C . MET A 1 101 ? 16.153 6.377 -11.444 1.00 94.25 101 MET A C 1
ATOM 811 O O . MET A 1 101 ? 16.530 5.500 -10.672 1.00 94.25 101 MET A O 1
ATOM 815 N N . ARG A 1 102 ? 16.858 7.499 -11.644 1.00 93.25 102 ARG A N 1
ATOM 816 C CA . ARG A 1 102 ? 18.109 7.782 -10.923 1.00 93.25 102 ARG A CA 1
ATOM 817 C C . ARG A 1 102 ? 17.888 7.868 -9.414 1.00 93.25 102 ARG A C 1
ATOM 819 O O . ARG A 1 102 ? 18.569 7.164 -8.677 1.00 93.25 102 ARG A O 1
ATOM 826 N N . SER A 1 103 ? 16.878 8.625 -8.978 1.00 92.06 103 SER A N 1
ATOM 827 C CA . SER A 1 103 ? 16.512 8.737 -7.559 1.00 92.06 103 SER A CA 1
ATOM 828 C C . SER A 1 103 ? 16.204 7.373 -6.936 1.00 92.06 103 SER A C 1
ATOM 830 O O . SER A 1 103 ? 16.690 7.072 -5.851 1.00 92.06 103 SER A O 1
ATOM 832 N N . LEU A 1 104 ? 15.447 6.519 -7.636 1.00 91.88 104 LEU A N 1
ATOM 833 C CA . LEU A 1 104 ? 15.127 5.166 -7.173 1.00 91.88 104 LEU A CA 1
ATOM 834 C C . LEU A 1 104 ? 16.374 4.291 -7.013 1.00 91.88 104 LEU A C 1
ATOM 836 O O . LEU A 1 104 ? 16.515 3.604 -6.001 1.00 91.88 104 LEU A O 1
ATOM 840 N N . LEU A 1 105 ? 17.281 4.311 -7.994 1.00 93.44 105 LEU A N 1
ATOM 841 C CA . LEU A 1 105 ? 18.529 3.548 -7.942 1.00 93.44 105 LEU A CA 1
ATOM 842 C C . LEU A 1 105 ? 19.429 4.016 -6.797 1.00 93.44 105 LEU A C 1
ATOM 844 O O . LEU A 1 105 ? 19.965 3.185 -6.064 1.00 93.44 105 LEU A O 1
ATOM 848 N N . ASP A 1 106 ? 19.574 5.328 -6.627 1.00 93.12 106 ASP A N 1
ATOM 849 C CA . ASP A 1 106 ? 20.389 5.910 -5.562 1.00 93.12 106 ASP A CA 1
ATOM 850 C C . ASP A 1 106 ? 19.803 5.598 -4.185 1.00 93.12 106 ASP A C 1
ATOM 852 O O . ASP A 1 106 ? 20.535 5.186 -3.285 1.00 93.12 106 ASP A O 1
ATOM 856 N N . TYR A 1 107 ? 18.478 5.675 -4.041 1.00 91.62 107 TYR A N 1
ATOM 857 C CA . TYR A 1 107 ? 17.794 5.288 -2.813 1.00 91.62 107 TYR A CA 1
ATOM 858 C C . TYR A 1 107 ? 17.990 3.809 -2.475 1.00 91.62 107 TYR A C 1
ATOM 860 O O . TYR A 1 107 ? 18.347 3.485 -1.339 1.00 91.62 107 TYR A O 1
ATOM 868 N N . CYS A 1 108 ? 17.824 2.917 -3.461 1.00 93.12 108 CYS A N 1
ATOM 869 C CA . CYS A 1 108 ? 18.021 1.483 -3.260 1.00 93.12 108 CYS A CA 1
ATOM 870 C C . CYS A 1 108 ? 19.456 1.160 -2.830 1.00 93.12 108 CYS A C 1
ATOM 872 O O . CYS A 1 108 ? 19.650 0.369 -1.909 1.00 93.12 108 CYS A O 1
ATOM 874 N N . ARG A 1 109 ? 20.458 1.803 -3.448 1.00 93.94 109 ARG A N 1
ATOM 875 C CA . ARG A 1 109 ? 21.872 1.662 -3.062 1.00 93.94 109 ARG A CA 1
ATOM 876 C C . ARG A 1 109 ? 22.123 2.167 -1.644 1.00 93.94 109 ARG A C 1
ATOM 878 O O . ARG A 1 109 ? 22.728 1.453 -0.854 1.00 93.94 109 ARG A O 1
ATOM 885 N N . ALA A 1 110 ? 21.643 3.367 -1.320 1.00 92.19 110 ALA A N 1
ATOM 886 C CA . ALA A 1 110 ? 21.873 3.998 -0.022 1.00 92.19 110 ALA A CA 1
ATOM 887 C C . ALA A 1 110 ? 21.268 3.204 1.151 1.00 92.19 110 ALA A C 1
ATOM 889 O O . ALA A 1 110 ? 21.813 3.235 2.250 1.00 92.19 110 ALA A O 1
ATOM 890 N N . HIS A 1 111 ? 20.174 2.472 0.915 1.00 89.19 111 HIS A N 1
ATOM 891 C CA . HIS A 1 111 ? 19.436 1.739 1.951 1.00 89.19 111 HIS A CA 1
ATOM 892 C C . HIS A 1 111 ? 19.569 0.213 1.841 1.00 89.19 111 HIS A C 1
ATOM 894 O O . HIS A 1 111 ? 18.835 -0.510 2.510 1.00 89.19 111 HIS A O 1
ATOM 900 N N . ASN A 1 112 ? 20.493 -0.290 1.012 1.00 92.19 112 ASN A N 1
ATOM 901 C CA . ASN A 1 112 ? 20.700 -1.726 0.772 1.00 92.19 112 ASN A CA 1
ATOM 902 C C . ASN A 1 112 ? 19.410 -2.477 0.381 1.00 92.19 112 ASN A C 1
ATOM 904 O O . ASN A 1 112 ? 19.215 -3.642 0.734 1.00 92.19 112 ASN A O 1
ATOM 908 N N . ILE A 1 113 ? 18.515 -1.812 -0.353 1.00 91.75 113 ILE A N 1
ATOM 909 C CA . ILE A 1 113 ? 17.295 -2.431 -0.875 1.00 91.75 113 ILE A CA 1
ATOM 910 C C . ILE A 1 113 ? 17.713 -3.346 -2.029 1.00 91.75 113 ILE A C 1
ATOM 912 O O . ILE A 1 113 ? 18.399 -2.877 -2.937 1.00 91.75 113 ILE A O 1
ATOM 916 N N . PRO A 1 114 ? 17.318 -4.629 -2.055 1.00 93.31 114 PRO A N 1
ATOM 917 C CA . PRO A 1 114 ? 17.730 -5.538 -3.117 1.00 93.31 114 PRO A CA 1
ATOM 918 C C . PRO A 1 114 ? 17.122 -5.128 -4.464 1.00 93.31 114 PRO A C 1
ATOM 920 O O . PRO A 1 114 ? 15.911 -4.947 -4.578 1.00 93.31 114 PRO A O 1
ATOM 923 N N . PHE A 1 115 ? 17.947 -5.026 -5.508 1.00 95.62 115 PHE A N 1
ATOM 924 C CA . PHE A 1 115 ? 17.493 -4.799 -6.882 1.00 95.62 115 PHE A CA 1
ATOM 925 C C . PHE A 1 115 ? 18.467 -5.397 -7.907 1.00 95.62 115 PHE A C 1
ATOM 927 O O . PHE A 1 115 ? 19.635 -5.641 -7.615 1.00 95.62 115 PHE A O 1
ATOM 934 N N . GLN A 1 116 ? 17.980 -5.608 -9.129 1.00 96.56 116 GLN A N 1
ATOM 935 C CA . GLN A 1 116 ? 18.774 -5.918 -10.316 1.00 96.56 116 GLN A CA 1
ATOM 936 C C . GLN A 1 116 ? 18.546 -4.820 -11.353 1.00 96.56 116 GLN A C 1
ATOM 938 O O . GLN A 1 116 ? 17.407 -4.589 -11.762 1.00 96.56 116 GLN A O 1
ATOM 943 N N . LEU A 1 117 ? 19.621 -4.157 -11.778 1.00 97.25 117 LEU A N 1
ATOM 944 C CA . LEU A 1 117 ? 19.596 -3.228 -12.906 1.00 97.25 117 LEU A CA 1
ATOM 945 C C . LEU A 1 117 ? 19.878 -4.006 -14.192 1.00 97.25 117 LEU A C 1
ATOM 947 O O . LEU A 1 117 ? 20.873 -4.721 -14.266 1.00 97.25 117 LEU A O 1
ATOM 951 N N . LEU A 1 118 ? 19.004 -3.861 -15.180 1.00 97.94 118 LEU A N 1
ATOM 952 C CA . LEU A 1 118 ? 19.037 -4.582 -16.447 1.00 97.94 118 LEU A CA 1
ATOM 953 C C . LEU A 1 118 ? 19.056 -3.575 -17.597 1.00 97.94 118 LEU A C 1
ATOM 955 O O . LEU A 1 118 ? 18.204 -2.694 -17.674 1.00 97.94 118 LEU A O 1
ATOM 959 N N . ARG A 1 119 ? 20.012 -3.703 -18.505 1.00 97.38 119 ARG A N 1
ATOM 960 C CA . ARG A 1 119 ? 20.066 -2.973 -19.777 1.00 97.38 119 ARG A CA 1
ATOM 961 C C . ARG A 1 119 ? 19.158 -3.642 -20.809 1.00 97.38 119 ARG A C 1
ATOM 963 O O . ARG A 1 119 ? 18.734 -4.781 -20.618 1.00 97.38 119 ARG A O 1
ATOM 970 N N . SER A 1 120 ? 18.901 -2.961 -21.925 1.00 97.69 120 SER A N 1
ATOM 971 C CA . SER A 1 120 ? 18.022 -3.441 -23.006 1.00 97.69 120 SER A CA 1
ATOM 972 C C . SER A 1 120 ? 18.185 -4.937 -23.366 1.00 97.69 120 SER A C 1
ATOM 974 O O . SER A 1 120 ? 17.199 -5.677 -23.241 1.00 97.69 120 SER A O 1
ATOM 976 N N . PRO A 1 121 ? 19.397 -5.459 -23.666 1.00 97.50 121 PRO A N 1
ATOM 977 C CA . PRO A 1 121 ? 19.565 -6.878 -24.004 1.00 97.50 121 PRO A CA 1
ATOM 978 C C . PRO A 1 121 ? 19.221 -7.835 -22.851 1.00 97.50 121 PRO A C 1
ATOM 980 O O . PRO A 1 121 ? 18.676 -8.917 -23.068 1.00 97.50 121 PRO A O 1
ATOM 983 N N . GLU A 1 122 ? 19.515 -7.431 -21.614 1.00 98.19 122 GLU A N 1
ATOM 984 C CA . GLU A 1 122 ? 19.287 -8.229 -20.404 1.00 98.19 122 GLU A CA 1
ATOM 985 C C . GLU A 1 122 ? 17.782 -8.320 -20.083 1.00 98.19 122 GLU A C 1
ATOM 987 O O . GLU A 1 122 ? 17.303 -9.360 -19.627 1.00 98.19 122 GLU A O 1
ATOM 992 N N . VAL A 1 123 ? 17.010 -7.266 -20.384 1.00 97.69 123 VAL A N 1
ATOM 993 C CA . VAL A 1 123 ? 15.539 -7.279 -20.290 1.00 97.69 123 VAL A CA 1
ATOM 994 C C . VAL A 1 123 ? 14.940 -8.236 -21.317 1.00 97.69 123 VAL A C 1
ATOM 996 O O . VAL A 1 123 ? 14.136 -9.096 -20.945 1.00 97.69 123 VAL A O 1
ATOM 999 N N . GLY A 1 124 ? 15.387 -8.153 -22.574 1.00 96.94 124 GLY A N 1
ATOM 1000 C CA . GLY A 1 124 ? 14.979 -9.085 -23.627 1.00 96.94 124 GLY A CA 1
ATOM 1001 C C . GLY A 1 124 ? 15.241 -10.539 -23.229 1.00 96.94 124 GLY A C 1
ATOM 1002 O O . GLY A 1 124 ? 14.348 -11.382 -23.319 1.00 96.94 124 GLY A O 1
ATOM 1003 N N . GLN A 1 125 ? 16.426 -10.834 -22.687 1.00 97.31 125 GLN A N 1
ATOM 1004 C CA . GLN A 1 125 ? 16.757 -12.170 -22.189 1.00 97.31 125 GLN A CA 1
ATOM 1005 C C . GLN A 1 125 ? 15.838 -12.607 -21.037 1.00 97.31 125 GLN A C 1
ATOM 1007 O O . GLN A 1 125 ? 15.272 -13.702 -21.085 1.00 97.31 125 GLN A O 1
ATOM 1012 N N . LYS A 1 126 ? 15.646 -11.753 -20.021 1.00 95.25 126 LYS A N 1
ATOM 1013 C CA . LYS A 1 126 ? 14.825 -12.055 -18.835 1.00 95.25 126 LYS A CA 1
ATOM 1014 C C . LYS A 1 126 ? 13.384 -12.413 -19.192 1.00 95.25 126 LYS A C 1
ATOM 1016 O O . LYS A 1 126 ? 12.815 -13.316 -18.585 1.00 95.25 126 LYS A O 1
ATOM 1021 N N . PHE A 1 127 ? 12.800 -11.725 -20.171 1.00 96.06 127 PHE A N 1
ATOM 1022 C CA . PHE A 1 127 ? 11.415 -11.942 -20.596 1.00 96.06 127 PHE A CA 1
ATOM 1023 C C . PHE A 1 127 ? 11.288 -12.805 -21.859 1.00 96.06 127 PHE A C 1
ATOM 1025 O O . PHE A 1 127 ? 10.215 -12.860 -22.467 1.00 96.06 127 PHE A O 1
ATOM 1032 N N . SER A 1 128 ? 12.360 -13.505 -22.249 1.00 96.62 128 SER A N 1
ATOM 1033 C CA . SER A 1 128 ? 12.405 -14.376 -23.433 1.00 96.62 128 SER A CA 1
ATOM 1034 C C . SER A 1 128 ? 11.913 -13.674 -24.709 1.00 96.62 128 SER A C 1
ATOM 1036 O O . SER A 1 128 ? 11.121 -14.226 -25.468 1.00 96.62 128 SER A O 1
ATOM 1038 N N . GLY A 1 129 ? 12.312 -12.416 -24.895 1.00 94.19 129 GLY A N 1
ATOM 1039 C CA . GLY A 1 129 ? 11.963 -11.571 -26.036 1.00 94.19 129 GLY A CA 1
ATOM 1040 C C . GLY A 1 129 ? 10.534 -11.019 -26.034 1.00 94.19 129 GLY A C 1
ATOM 1041 O O . GLY A 1 129 ? 10.194 -10.259 -26.936 1.00 94.19 129 GLY A O 1
ATOM 1042 N N . ARG A 1 130 ? 9.694 -11.354 -25.041 1.00 95.81 130 ARG A N 1
ATOM 1043 C CA . ARG A 1 130 ? 8.311 -10.838 -24.944 1.00 95.81 130 ARG A CA 1
ATOM 1044 C C . ARG A 1 130 ? 8.246 -9.370 -24.536 1.00 95.81 130 ARG A C 1
ATOM 1046 O O . ARG A 1 130 ? 7.274 -8.694 -24.850 1.00 95.81 130 ARG A O 1
ATOM 1053 N N . ILE A 1 131 ? 9.262 -8.903 -23.815 1.00 95.81 131 ILE A N 1
ATOM 1054 C CA . ILE A 1 131 ? 9.436 -7.505 -23.431 1.00 95.81 131 ILE A CA 1
ATOM 1055 C C . ILE A 1 131 ? 10.830 -7.099 -23.890 1.00 95.81 131 ILE A C 1
ATOM 1057 O O . ILE A 1 131 ? 11.813 -7.696 -23.458 1.00 95.81 131 ILE A O 1
ATOM 1061 N N . ASN A 1 132 ? 10.895 -6.083 -24.743 1.00 95.38 132 ASN A N 1
ATOM 1062 C CA . ASN A 1 132 ? 12.128 -5.425 -25.160 1.00 95.38 132 ASN A CA 1
ATOM 1063 C C . ASN A 1 132 ? 11.972 -3.929 -24.873 1.00 95.38 132 ASN A C 1
ATOM 1065 O O . ASN A 1 132 ? 10.862 -3.401 -24.957 1.00 95.38 132 ASN A O 1
ATOM 1069 N N . ILE A 1 133 ? 13.066 -3.260 -24.523 1.00 97.50 133 ILE A N 1
ATOM 1070 C CA . ILE A 1 133 ? 13.093 -1.820 -24.237 1.00 97.50 133 ILE A CA 1
ATOM 1071 C C . ILE A 1 133 ? 14.122 -1.134 -25.148 1.00 97.50 133 ILE A C 1
ATOM 1073 O O . ILE A 1 133 ? 15.010 -1.822 -25.651 1.00 97.50 133 ILE A O 1
ATOM 1077 N N . PRO A 1 134 ? 14.025 0.186 -25.386 1.00 98.06 134 PRO A N 1
ATOM 1078 C CA . PRO A 1 134 ? 15.030 0.922 -26.153 1.00 98.06 134 PRO A CA 1
ATOM 1079 C C . PRO A 1 134 ? 16.433 0.842 -25.533 1.00 98.06 134 PRO A C 1
ATOM 1081 O O . PRO A 1 134 ? 16.578 0.652 -24.325 1.00 98.06 134 PRO A O 1
ATOM 1084 N N . ASP A 1 135 ? 17.474 1.036 -26.344 1.00 97.31 135 ASP A N 1
ATOM 1085 C CA . ASP A 1 135 ? 18.872 0.906 -25.903 1.00 97.31 135 ASP A CA 1
ATOM 1086 C C . ASP A 1 135 ? 19.277 1.915 -24.820 1.00 97.31 135 ASP A C 1
ATOM 1088 O O . ASP A 1 135 ? 20.150 1.627 -23.999 1.00 97.31 135 ASP A O 1
ATOM 1092 N N . ASP A 1 136 ? 18.630 3.082 -24.778 1.00 97.25 136 ASP A N 1
ATOM 1093 C CA . ASP A 1 136 ? 18.857 4.112 -23.765 1.00 97.25 136 ASP A CA 1
ATOM 1094 C C . ASP A 1 136 ? 18.036 3.900 -22.478 1.00 97.25 136 ASP A C 1
ATOM 1096 O O . ASP A 1 136 ? 18.170 4.677 -21.523 1.00 97.25 136 ASP A O 1
ATOM 1100 N N . TRP A 1 137 ? 17.214 2.845 -22.417 1.00 98.12 137 TRP A N 1
ATOM 1101 C CA . TRP A 1 137 ? 16.408 2.480 -21.253 1.00 98.12 137 TRP A CA 1
ATOM 1102 C C . TRP A 1 137 ? 17.088 1.442 -20.366 1.00 98.12 137 TRP A C 1
ATOM 1104 O O . TRP A 1 137 ? 17.937 0.650 -20.779 1.00 98.12 137 TRP A O 1
ATOM 1114 N N . VAL A 1 138 ? 16.650 1.426 -19.110 1.00 97.88 138 VAL A N 1
ATOM 1115 C CA . VAL A 1 138 ? 17.013 0.413 -18.122 1.00 97.88 138 VAL A CA 1
ATOM 1116 C C . VAL A 1 138 ? 15.768 -0.130 -17.434 1.00 97.88 138 VAL A C 1
ATOM 1118 O O . VAL A 1 138 ? 14.773 0.574 -17.255 1.00 97.88 138 VAL A O 1
ATOM 1121 N N . GLY A 1 139 ? 15.844 -1.393 -17.033 1.00 97.12 139 GLY A N 1
ATOM 1122 C CA . GLY A 1 139 ? 14.889 -2.058 -16.165 1.00 97.12 139 GLY A CA 1
ATOM 1123 C C . GLY A 1 139 ? 15.444 -2.210 -14.752 1.00 97.12 139 GLY A C 1
ATOM 1124 O O . GLY A 1 139 ? 16.584 -2.629 -14.571 1.00 97.12 139 GLY A O 1
ATOM 1125 N N . LEU A 1 140 ? 14.633 -1.919 -13.744 1.00 96.44 140 LEU A N 1
ATOM 1126 C CA . LEU A 1 140 ? 14.924 -2.177 -12.340 1.00 96.44 140 LEU A CA 1
ATOM 1127 C C . LEU A 1 140 ? 14.000 -3.301 -11.874 1.00 96.44 140 LEU A C 1
ATOM 1129 O O . LEU A 1 140 ? 12.787 -3.129 -11.778 1.00 96.44 140 LEU A O 1
ATOM 1133 N N . SER A 1 141 ? 14.572 -4.473 -11.593 1.00 96.25 141 SER A N 1
ATOM 1134 C CA . SER A 1 141 ? 13.841 -5.606 -11.025 1.00 96.25 141 SER A CA 1
ATOM 1135 C C . SER A 1 141 ? 14.067 -5.683 -9.520 1.00 96.25 141 SER A C 1
ATOM 1137 O O . SER A 1 141 ? 15.204 -5.795 -9.071 1.00 96.25 141 SER A O 1
ATOM 1139 N N . ASN A 1 142 ? 12.992 -5.664 -8.738 1.00 94.38 142 ASN A N 1
ATOM 1140 C CA . ASN A 1 142 ? 13.039 -5.748 -7.282 1.00 94.38 142 ASN A CA 1
ATOM 1141 C C . ASN A 1 142 ? 12.307 -7.020 -6.804 1.00 94.38 142 ASN A C 1
ATOM 1143 O O . ASN A 1 142 ? 11.172 -7.240 -7.234 1.00 94.38 142 ASN A O 1
ATOM 1147 N N . PRO A 1 143 ? 12.912 -7.868 -5.951 1.00 92.69 143 PRO A N 1
ATOM 1148 C CA . PRO A 1 143 ? 12.274 -9.095 -5.470 1.00 92.69 143 PRO A CA 1
ATOM 1149 C C . PRO A 1 143 ? 11.142 -8.832 -4.465 1.00 92.69 143 PRO A C 1
ATOM 1151 O O . PRO A 1 143 ? 10.270 -9.680 -4.297 1.00 92.69 143 PRO A O 1
ATOM 1154 N N . HIS A 1 144 ? 11.117 -7.663 -3.818 1.00 90.19 144 HIS A N 1
ATOM 1155 C CA . HIS A 1 144 ? 10.044 -7.227 -2.924 1.00 90.19 144 HIS A CA 1
ATOM 1156 C C . HIS A 1 144 ? 8.912 -6.577 -3.729 1.00 90.19 144 HIS A C 1
ATOM 1158 O O . HIS A 1 144 ? 8.586 -5.393 -3.568 1.00 90.19 144 HIS A O 1
ATOM 1164 N N . GLY A 1 145 ? 8.299 -7.369 -4.605 1.00 89.50 145 GLY A N 1
ATOM 1165 C CA . GLY A 1 145 ? 7.064 -7.036 -5.300 1.00 89.50 145 GLY A CA 1
ATOM 1166 C C . GLY A 1 145 ? 5.999 -8.114 -5.123 1.00 89.50 145 GLY A C 1
ATOM 1167 O O . GLY A 1 145 ? 6.206 -9.149 -4.490 1.00 89.50 145 GLY A O 1
ATOM 1168 N N . GLY A 1 146 ? 4.849 -7.908 -5.751 1.00 91.19 146 GLY A N 1
ATOM 1169 C CA . GLY A 1 146 ? 3.861 -8.964 -5.898 1.00 91.19 146 GLY A CA 1
ATOM 1170 C C . GLY A 1 146 ? 2.474 -8.453 -6.213 1.00 91.19 146 GLY A C 1
ATOM 1171 O O . GLY A 1 146 ? 2.267 -7.281 -6.539 1.00 91.19 146 GLY A O 1
ATOM 1172 N N . ILE A 1 147 ? 1.517 -9.362 -6.093 1.00 90.44 147 ILE A N 1
ATOM 1173 C CA . ILE A 1 147 ? 0.101 -9.115 -6.318 1.00 90.44 147 ILE A CA 1
ATOM 1174 C C . ILE A 1 147 ? -0.675 -9.395 -5.036 1.00 90.44 147 ILE A C 1
ATOM 1176 O O . ILE A 1 147 ? -0.445 -10.392 -4.359 1.00 90.44 147 ILE A O 1
ATOM 1180 N N . ILE A 1 148 ? -1.629 -8.527 -4.728 1.00 85.69 148 ILE A N 1
ATOM 1181 C CA . ILE A 1 148 ? -2.631 -8.733 -3.690 1.00 85.69 148 ILE A CA 1
ATOM 1182 C C . ILE A 1 148 ? -3.994 -8.883 -4.364 1.00 85.69 148 ILE A C 1
ATOM 1184 O O . ILE A 1 148 ? -4.292 -8.128 -5.289 1.00 85.69 148 ILE A O 1
ATOM 1188 N N . LYS A 1 149 ? -4.823 -9.833 -3.917 1.00 79.75 149 LYS A N 1
ATOM 1189 C CA . LYS A 1 149 ? -6.187 -10.032 -4.442 1.00 79.75 149 LYS A CA 1
ATOM 1190 C C . LYS A 1 149 ? -7.222 -9.195 -3.669 1.00 79.75 149 LYS A C 1
ATOM 1192 O O . LYS A 1 149 ? -7.529 -9.546 -2.531 1.00 79.75 149 LYS A O 1
ATOM 1197 N N . PRO A 1 150 ? -7.785 -8.122 -4.258 1.00 61.69 150 PRO A N 1
ATOM 1198 C CA . PRO A 1 150 ? -8.612 -7.144 -3.572 1.00 61.69 150 PRO A CA 1
ATOM 1199 C C . PRO A 1 150 ? -10.117 -7.465 -3.640 1.00 61.69 150 PRO A C 1
ATOM 1201 O O . PRO A 1 150 ? -10.868 -6.988 -2.810 1.00 61.69 150 PRO A O 1
ATOM 1204 N N . THR A 1 151 ? -10.604 -8.387 -4.478 1.00 57.19 151 THR A N 1
ATOM 1205 C CA . THR A 1 151 ? -11.952 -8.977 -4.291 1.00 57.19 151 THR A CA 1
ATOM 1206 C C . THR A 1 151 ? -12.093 -9.741 -2.963 1.00 57.19 151 THR A C 1
ATOM 1208 O O . THR A 1 151 ? -13.197 -10.097 -2.565 1.00 57.19 151 THR A O 1
ATOM 1211 N N . LYS A 1 152 ? -10.986 -9.917 -2.224 1.00 52.97 152 LYS A N 1
ATOM 1212 C CA . LYS A 1 152 ? -10.943 -10.319 -0.808 1.00 52.97 152 LYS A CA 1
ATOM 1213 C C . LYS A 1 152 ? -10.737 -9.148 0.182 1.00 52.97 152 LYS A C 1
ATOM 1215 O O . LYS A 1 152 ? -10.542 -9.387 1.366 1.00 52.97 152 LYS A O 1
ATOM 1220 N N . ALA A 1 153 ? -10.731 -7.904 -0.292 1.00 52.22 153 ALA A N 1
ATOM 1221 C CA . ALA A 1 153 ? -10.407 -6.670 0.428 1.00 52.22 153 ALA A CA 1
ATOM 1222 C C . ALA A 1 153 ? -10.934 -5.426 -0.345 1.00 52.22 153 ALA A C 1
ATOM 1224 O O . ALA A 1 153 ? -10.203 -4.928 -1.184 1.00 52.22 153 ALA A O 1
ATOM 1225 N N . ALA A 1 154 ? -12.168 -4.942 -0.086 1.00 45.47 154 ALA A N 1
ATOM 1226 C CA . ALA A 1 154 ? -12.976 -3.922 -0.831 1.00 45.47 154 ALA A CA 1
ATOM 1227 C C . ALA A 1 154 ? -12.466 -2.434 -0.819 1.00 45.47 154 ALA A C 1
ATOM 1229 O O . ALA A 1 154 ? -11.533 -2.148 -0.092 1.00 45.47 154 ALA A O 1
ATOM 1230 N N . CYS A 1 155 ? -12.927 -1.467 -1.654 1.00 42.16 155 CYS A N 1
ATOM 1231 C CA . CYS A 1 155 ? -12.614 0.009 -1.502 1.00 42.16 155 CYS A CA 1
ATOM 1232 C C . CYS A 1 155 ? -13.671 0.917 -2.148 1.00 42.16 155 CYS A C 1
ATOM 1234 O O . CYS A 1 155 ? -14.490 0.372 -2.884 1.00 42.16 155 CYS A O 1
ATOM 1236 N N . MET A 1 156 ? -13.445 2.257 -1.998 1.00 32.34 156 MET A N 1
ATOM 1237 C CA . MET A 1 156 ? -13.689 3.507 -2.799 1.00 32.34 156 MET A CA 1
ATOM 1238 C C . MET A 1 156 ? -12.402 4.371 -2.970 1.00 32.34 156 MET A C 1
ATOM 1240 O O . MET A 1 156 ? -11.416 4.098 -2.286 1.00 32.34 156 MET A O 1
ATOM 1244 N N . TYR A 1 157 ? -12.393 5.357 -3.897 1.00 43.09 157 TYR A N 1
ATOM 1245 C CA . TYR A 1 157 ? -11.227 6.185 -4.296 1.00 43.09 157 TYR A CA 1
ATOM 1246 C C . TYR A 1 157 ? -11.364 7.570 -3.665 1.00 43.09 157 TYR A C 1
ATOM 1248 O O . TYR A 1 157 ? -12.246 8.338 -4.046 1.00 43.09 157 TYR A O 1
ATOM 1256 N N . SER A 1 158 ? -10.493 7.908 -2.721 1.00 45.72 158 SER A N 1
ATOM 1257 C CA . SER A 1 158 ? -10.385 9.266 -2.185 1.00 45.72 158 SER A CA 1
ATOM 1258 C C . SER A 1 158 ? -8.972 9.767 -2.452 1.00 45.72 158 SER A C 1
ATOM 1260 O O . SER A 1 158 ? -8.012 9.101 -2.062 1.00 45.72 158 SER A O 1
ATOM 1262 N N . MET A 1 159 ? -8.870 10.908 -3.133 1.00 52.03 159 MET A N 1
ATOM 1263 C CA . MET A 1 159 ? -7.613 11.568 -3.492 1.00 52.03 159 MET A CA 1
ATOM 1264 C C . MET A 1 159 ? -7.440 12.828 -2.649 1.00 52.03 159 MET A C 1
ATOM 1266 O O . MET A 1 159 ? -8.375 13.614 -2.502 1.00 52.03 159 MET A O 1
ATOM 1270 N N . THR A 1 160 ? -6.246 13.023 -2.118 1.00 68.94 160 THR A N 1
ATOM 1271 C CA . THR A 1 160 ? -5.758 14.293 -1.560 1.00 68.94 160 THR A CA 1
ATOM 1272 C C . THR A 1 160 ? -5.125 15.146 -2.666 1.00 68.94 160 THR A C 1
ATOM 1274 O O . THR A 1 160 ? -4.777 14.605 -3.718 1.00 68.94 160 THR A O 1
ATOM 1277 N N . PRO A 1 161 ? -4.940 16.466 -2.462 1.00 73.81 161 PRO A N 1
ATOM 1278 C CA . PRO A 1 161 ? -4.328 17.342 -3.468 1.00 73.81 161 PRO A CA 1
ATOM 1279 C C . PRO A 1 161 ? -2.908 16.945 -3.899 1.00 73.81 161 PRO A C 1
ATOM 1281 O O . PRO A 1 161 ? -2.498 17.286 -5.003 1.00 73.81 161 PRO A O 1
ATOM 1284 N N . ASP A 1 162 ? -2.162 16.253 -3.033 1.00 82.31 162 ASP A N 1
ATOM 1285 C CA . ASP A 1 162 ? -0.803 15.759 -3.293 1.00 82.31 162 ASP A CA 1
ATOM 1286 C C . ASP A 1 162 ? -0.750 14.266 -3.653 1.00 82.31 162 ASP A C 1
ATOM 1288 O O . ASP A 1 162 ? 0.334 13.710 -3.812 1.00 82.31 162 ASP A O 1
ATOM 1292 N N . GLU A 1 163 ? -1.912 13.619 -3.777 1.00 75.44 163 GLU A N 1
ATOM 1293 C CA . GLU A 1 163 ? -2.052 12.182 -4.016 1.00 75.44 163 GLU A CA 1
ATOM 1294 C C . GLU A 1 163 ? -1.393 11.290 -2.932 1.00 75.44 163 GLU A C 1
ATOM 1296 O O . GLU A 1 163 ? -1.216 10.087 -3.140 1.00 75.44 163 GLU A O 1
ATOM 1301 N N . ASP A 1 164 ? -1.063 11.828 -1.749 1.00 80.38 164 ASP A N 1
ATOM 1302 C CA . ASP A 1 164 ? -0.552 11.074 -0.593 1.00 80.38 164 ASP A CA 1
ATOM 1303 C C . ASP A 1 164 ? -1.636 10.906 0.489 1.00 80.38 164 ASP A C 1
ATOM 1305 O O . ASP A 1 164 ? -2.529 11.735 0.641 1.00 80.38 164 ASP A O 1
ATOM 1309 N N . PHE A 1 165 ? -1.601 9.854 1.297 1.00 85.69 165 PHE A N 1
ATOM 1310 C CA . PHE A 1 165 ? -2.637 9.643 2.308 1.00 85.69 165 PHE A CA 1
ATOM 1311 C C . PHE A 1 165 ? -2.513 10.570 3.516 1.00 85.69 165 PHE A C 1
ATOM 1313 O O . PHE A 1 165 ? -1.470 11.149 3.810 1.00 85.69 165 PHE A O 1
ATOM 1320 N N . VAL A 1 166 ? -3.621 10.720 4.228 1.00 87.19 166 VAL A N 1
ATOM 1321 C CA . VAL A 1 166 ? -3.726 11.407 5.510 1.00 87.19 166 VAL A CA 1
ATOM 1322 C C . VAL A 1 166 ? -3.895 10.368 6.608 1.00 87.19 166 VAL A C 1
ATOM 1324 O O . VAL A 1 166 ? -4.763 9.500 6.501 1.00 87.19 166 VAL A O 1
ATOM 1327 N N . ILE A 1 167 ? -3.077 10.489 7.652 1.00 90.88 167 ILE A N 1
ATOM 1328 C CA . ILE A 1 167 ? -3.220 9.798 8.935 1.00 90.88 167 ILE A CA 1
ATOM 1329 C C . ILE A 1 167 ? -3.052 10.869 10.013 1.00 90.88 167 ILE A C 1
ATOM 1331 O O . ILE A 1 167 ? -1.938 11.336 10.243 1.00 90.88 167 ILE A O 1
ATOM 1335 N N . ASP A 1 168 ? -4.151 11.312 10.620 1.00 88.81 168 ASP A N 1
ATOM 1336 C CA . ASP A 1 168 ? -4.123 12.403 11.602 1.00 88.81 168 ASP A CA 1
ATOM 1337 C C . ASP A 1 168 ? -5.349 12.385 12.522 1.00 88.81 168 ASP A C 1
ATOM 1339 O O . ASP A 1 168 ? -6.353 11.742 12.220 1.00 88.81 168 ASP A O 1
ATOM 1343 N N . PHE A 1 169 ? -5.303 13.149 13.609 1.00 89.56 169 PHE A N 1
ATOM 1344 C CA . PHE A 1 169 ? -6.504 13.541 14.341 1.00 89.56 169 PHE A CA 1
ATOM 1345 C C . PHE A 1 169 ? -7.221 14.669 13.587 1.00 89.56 169 PHE A C 1
ATOM 1347 O O . PHE A 1 169 ? -6.586 15.608 13.107 1.00 89.56 169 PHE A O 1
ATOM 1354 N N . LEU A 1 170 ? -8.553 14.612 13.503 1.00 83.88 170 LEU A N 1
ATOM 1355 C CA . LEU A 1 170 ? -9.358 15.649 12.845 1.00 83.88 170 LEU A CA 1
ATOM 1356 C C . LEU A 1 170 ? -9.169 17.028 13.507 1.00 83.88 170 LEU A C 1
ATOM 1358 O O . LEU A 1 170 ? -9.166 18.052 12.819 1.00 83.88 170 LEU A O 1
ATOM 1362 N N . GLY A 1 171 ? -8.955 17.059 14.827 1.00 83.94 171 GLY A N 1
ATOM 1363 C CA . GLY A 1 171 ? -8.754 18.290 15.585 1.00 83.94 171 GLY A CA 1
AT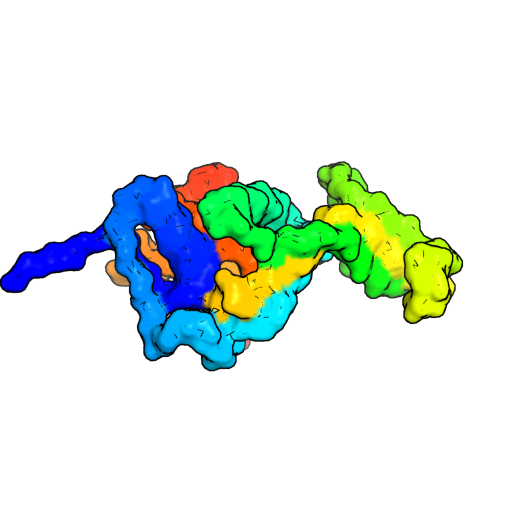OM 1364 C C . GLY A 1 171 ? -10.017 19.152 15.677 1.00 83.94 171 GLY A C 1
ATOM 1365 O O . GLY A 1 171 ? -11.141 18.679 15.510 1.00 83.94 171 GLY A O 1
ATOM 1366 N N . GLY A 1 172 ? -9.835 20.444 15.969 1.00 84.06 172 GLY A N 1
ATOM 1367 C CA . GLY A 1 172 ? -10.951 21.374 16.167 1.00 84.06 172 GLY A CA 1
ATOM 1368 C C . GLY A 1 172 ? -11.791 20.999 17.389 1.00 84.06 172 GLY A C 1
ATOM 1369 O O . GLY A 1 172 ? -11.240 20.659 18.434 1.00 84.06 172 GLY A O 1
ATOM 1370 N N . GLU A 1 173 ? -13.115 21.042 17.247 1.00 84.56 173 GLU A N 1
ATOM 1371 C CA . GLU A 1 173 ? -14.058 20.634 18.301 1.00 84.56 173 GLU A CA 1
ATOM 1372 C C . GLU A 1 173 ? -13.981 19.138 18.642 1.00 84.56 173 GLU A C 1
ATOM 1374 O O . GLU A 1 173 ? -14.321 18.751 19.754 1.00 84.56 173 GLU A O 1
ATOM 1379 N N . PHE A 1 174 ? -13.469 18.314 17.721 1.00 80.88 174 PHE A N 1
ATOM 1380 C CA . PHE A 1 174 ? -13.324 16.867 17.897 1.00 80.88 174 PHE A CA 1
ATOM 1381 C C . PHE A 1 174 ? -12.016 16.462 18.582 1.00 80.88 174 PHE A C 1
ATOM 1383 O O . PHE A 1 174 ? -11.816 15.282 18.849 1.00 80.88 174 PHE A O 1
ATOM 1390 N N . GLY A 1 175 ? -11.090 17.399 18.828 1.00 85.31 175 GLY A N 1
ATOM 1391 C CA . GLY A 1 175 ? -9.827 17.116 19.515 1.00 85.31 175 GLY A CA 1
ATOM 1392 C C . GLY A 1 175 ? -9.102 15.875 18.970 1.00 85.31 175 GLY A C 1
ATOM 1393 O O . GLY A 1 175 ? -8.711 15.841 17.802 1.00 85.31 175 GLY A O 1
ATOM 1394 N N . LYS A 1 176 ? -8.924 14.863 19.831 1.00 86.00 176 LYS A N 1
ATOM 1395 C CA . LYS A 1 176 ? -8.345 13.550 19.487 1.00 86.00 176 LYS A CA 1
ATOM 1396 C C . LYS A 1 176 ? -9.387 12.426 19.379 1.00 86.00 176 LYS A C 1
ATOM 1398 O O . LYS A 1 176 ? -9.010 11.272 19.210 1.00 86.00 176 LYS A O 1
ATOM 1403 N N . ASP A 1 177 ? -10.673 12.757 19.438 1.00 81.81 177 ASP A N 1
ATOM 1404 C CA . ASP A 1 177 ? -11.766 11.778 19.456 1.00 81.81 177 ASP A CA 1
ATOM 1405 C C . ASP A 1 177 ? -12.051 11.197 18.064 1.00 81.81 177 ASP A C 1
ATOM 1407 O O . ASP A 1 177 ? -12.643 10.128 17.933 1.00 81.81 177 ASP A O 1
ATOM 1411 N N . VAL A 1 178 ? -11.617 11.891 17.005 1.00 83.44 178 VAL A N 1
ATOM 1412 C CA . VAL A 1 178 ? -11.787 11.458 15.615 1.00 83.44 178 VAL A CA 1
ATOM 1413 C C . VAL A 1 178 ? -10.436 11.388 14.919 1.00 83.44 178 VAL A C 1
ATOM 1415 O O . VAL A 1 178 ? -9.697 12.372 14.861 1.00 83.44 178 VAL A O 1
ATOM 1418 N N . ILE A 1 179 ? -10.145 10.226 14.337 1.00 89.88 179 ILE A N 1
ATOM 1419 C CA . ILE A 1 179 ? -8.945 9.973 13.537 1.00 89.88 179 ILE A CA 1
ATOM 1420 C C . ILE A 1 179 ? -9.350 9.836 12.074 1.00 89.88 179 ILE A C 1
ATOM 1422 O O . ILE A 1 179 ? -10.298 9.128 11.733 1.00 89.88 179 ILE A O 1
ATOM 1426 N N . ILE A 1 180 ? -8.601 10.494 11.200 1.00 84.06 180 ILE A N 1
ATOM 1427 C CA . ILE A 1 180 ? -8.739 10.393 9.756 1.00 84.06 180 ILE A CA 1
ATOM 1428 C C . ILE A 1 180 ? -7.639 9.479 9.229 1.00 84.06 180 ILE A C 1
ATOM 1430 O O . ILE A 1 180 ? -6.459 9.794 9.338 1.00 84.06 180 ILE A O 1
ATOM 1434 N N . GLY A 1 181 ? -8.049 8.382 8.596 1.00 85.00 181 GLY A N 1
ATOM 1435 C CA . GLY A 1 181 ? -7.243 7.621 7.647 1.00 85.00 181 GLY A CA 1
ATOM 1436 C C . GLY A 1 181 ? -7.890 7.719 6.268 1.00 85.00 181 GLY A C 1
ATOM 1437 O O . GLY A 1 181 ? -8.889 7.044 6.026 1.00 85.00 181 GLY A O 1
ATOM 1438 N N . GLY A 1 182 ? -7.367 8.555 5.369 1.00 79.50 182 GLY A N 1
ATOM 1439 C CA . GLY A 1 182 ? -8.003 8.836 4.073 1.00 79.50 182 GLY A CA 1
ATOM 1440 C C . G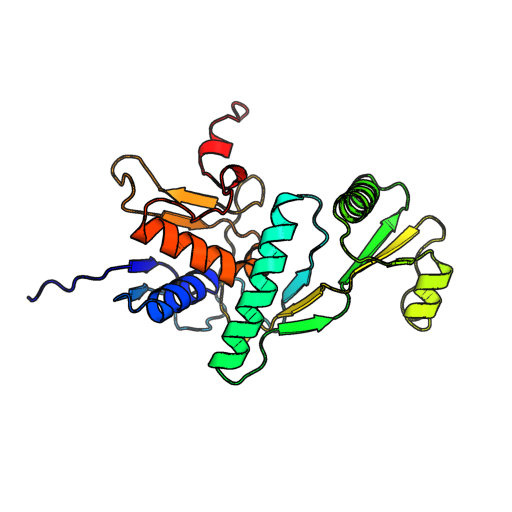LY A 1 182 ? -7.018 9.240 2.976 1.00 79.50 182 GLY A C 1
ATOM 1441 O O . GLY A 1 182 ? -5.831 9.381 3.230 1.00 79.50 182 GLY A O 1
ATOM 1442 N N . GLY A 1 183 ? -7.484 9.436 1.738 1.00 69.69 183 GLY A N 1
ATOM 1443 C CA . GLY A 1 183 ? -6.618 9.966 0.667 1.00 69.69 183 GLY A CA 1
ATOM 1444 C C . GLY A 1 183 ? -5.647 8.961 0.029 1.00 69.69 183 GLY A C 1
ATOM 1445 O O . GLY A 1 183 ? -4.628 9.353 -0.525 1.00 69.69 183 GLY A O 1
ATOM 1446 N N . PHE A 1 184 ? -5.922 7.658 0.124 1.00 73.88 184 PHE A N 1
ATOM 1447 C CA . PHE A 1 184 ? -4.978 6.581 -0.217 1.00 73.88 184 PHE A CA 1
ATOM 1448 C C . PHE A 1 184 ? -4.622 6.423 -1.700 1.00 73.88 184 PHE A C 1
ATOM 1450 O O . PHE A 1 184 ? -3.819 5.548 -2.027 1.00 73.88 184 PHE A O 1
ATOM 1457 N N . SER A 1 185 ? -5.214 7.225 -2.585 1.00 63.16 185 SER A N 1
ATOM 1458 C CA . SER A 1 185 ? -4.752 7.490 -3.954 1.00 63.16 185 SER A CA 1
ATOM 1459 C C . SER A 1 185 ? -4.278 6.285 -4.777 1.00 63.16 185 SER A C 1
ATOM 1461 O O . SER A 1 185 ? -3.290 6.328 -5.503 1.00 63.16 185 SER A O 1
ATOM 1463 N N . GLY A 1 186 ? -4.954 5.143 -4.612 1.00 61.44 186 GLY A N 1
ATOM 1464 C CA . GLY A 1 186 ? -4.645 3.889 -5.306 1.00 61.44 186 GLY A CA 1
ATOM 1465 C C . GLY A 1 186 ? -3.371 3.163 -4.858 1.00 61.44 186 GLY A C 1
ATOM 1466 O O . GLY A 1 186 ? -3.228 1.971 -5.143 1.00 61.44 186 GLY A O 1
ATOM 1467 N N . HIS A 1 187 ? -2.465 3.815 -4.125 1.00 72.94 187 HIS A N 1
ATOM 1468 C CA . HIS A 1 187 ? -1.231 3.203 -3.628 1.00 72.94 187 HIS A CA 1
ATOM 1469 C C . HIS A 1 187 ? -1.334 2.741 -2.173 1.00 72.94 187 HIS A C 1
ATOM 1471 O O . HIS A 1 187 ? -0.753 1.709 -1.851 1.00 72.94 187 HIS A O 1
ATOM 1477 N N . GLY A 1 188 ? -2.156 3.373 -1.333 1.00 71.38 188 GLY A N 1
ATOM 1478 C CA . GLY A 1 188 ? -2.260 3.024 0.085 1.00 71.38 188 GLY A CA 1
ATOM 1479 C C . GLY A 1 188 ? -2.815 1.622 0.347 1.00 71.38 188 GLY A C 1
ATOM 1480 O O . GLY A 1 188 ? -2.571 1.070 1.413 1.00 71.38 188 GLY A O 1
ATOM 1481 N N . PHE A 1 189 ? -3.499 0.994 -0.623 1.00 75.31 189 PHE A N 1
ATOM 1482 C CA . PHE A 1 189 ? -4.029 -0.377 -0.505 1.00 75.31 189 PHE A CA 1
ATOM 1483 C C . PHE A 1 189 ? -2.983 -1.361 0.032 1.00 75.31 189 PHE A C 1
ATOM 1485 O O . PHE A 1 189 ? -3.261 -2.180 0.905 1.00 75.31 189 PHE A O 1
ATOM 1492 N N . LYS A 1 190 ? -1.756 -1.277 -0.486 1.00 81.88 190 LYS A N 1
ATOM 1493 C CA . LYS A 1 190 ? -0.689 -2.205 -0.105 1.00 81.88 190 LYS A CA 1
ATOM 1494 C C . LYS A 1 190 ? -0.131 -1.923 1.294 1.00 81.88 190 LYS A C 1
ATOM 1496 O O . LYS A 1 190 ? 0.448 -2.835 1.869 1.00 81.88 190 LYS A O 1
ATOM 1501 N N . MET A 1 191 ? -0.361 -0.717 1.823 1.00 89.25 191 MET A N 1
ATOM 1502 C CA . MET A 1 191 ? -0.050 -0.297 3.191 1.00 89.25 191 MET A CA 1
ATOM 1503 C C . MET A 1 191 ? -1.231 -0.482 4.161 1.00 89.25 191 MET A C 1
ATOM 1505 O O . MET A 1 191 ? -1.118 -0.141 5.336 1.00 89.25 191 MET A O 1
ATOM 1509 N N . ALA A 1 192 ? -2.375 -1.011 3.711 1.00 85.12 192 ALA A N 1
ATOM 1510 C CA . ALA A 1 192 ? -3.580 -1.088 4.537 1.00 85.12 192 ALA A CA 1
ATOM 1511 C C . ALA A 1 192 ? -3.377 -1.778 5.901 1.00 85.12 192 ALA A C 1
ATOM 1513 O O . ALA A 1 192 ? -3.905 -1.263 6.888 1.00 85.12 192 ALA A O 1
ATOM 1514 N N . PRO A 1 193 ? -2.587 -2.868 6.027 1.00 85.81 193 PRO A N 1
ATOM 1515 C CA . PRO A 1 193 ? -2.359 -3.477 7.331 1.00 85.81 193 PRO A CA 1
ATOM 1516 C C . PRO A 1 193 ? -1.594 -2.569 8.300 1.00 85.81 193 PRO A C 1
ATOM 1518 O O . PRO A 1 193 ? -1.997 -2.452 9.458 1.00 85.81 193 PRO A O 1
ATOM 1521 N N . VAL A 1 194 ? -0.516 -1.912 7.844 1.00 90.81 194 VAL A N 1
ATOM 1522 C CA . VAL A 1 194 ? 0.280 -1.022 8.708 1.00 90.81 194 VAL A CA 1
ATOM 1523 C C . VAL A 1 194 ? -0.502 0.243 9.052 1.00 90.81 194 VAL A C 1
ATOM 1525 O O . VAL A 1 194 ? -0.496 0.669 10.201 1.00 90.81 194 VAL A O 1
ATOM 1528 N N . ILE A 1 195 ? -1.262 0.784 8.098 1.00 92.62 195 ILE A N 1
ATOM 1529 C CA . ILE A 1 195 ? -2.159 1.921 8.328 1.00 92.62 195 ILE A CA 1
ATOM 1530 C C . ILE A 1 195 ? -3.227 1.546 9.360 1.00 92.62 195 ILE A C 1
ATOM 1532 O O . ILE A 1 195 ? -3.424 2.278 10.322 1.00 92.62 195 ILE A O 1
ATOM 1536 N N . GLY A 1 196 ? -3.869 0.382 9.223 1.00 89.00 196 GLY A N 1
ATOM 1537 C CA . GLY A 1 196 ? -4.850 -0.104 10.194 1.00 89.00 196 GLY A CA 1
ATOM 1538 C C . GLY A 1 196 ? -4.259 -0.275 11.596 1.00 89.00 196 GLY A C 1
ATOM 1539 O O . GLY A 1 196 ? -4.899 0.103 12.574 1.00 89.00 196 GLY A O 1
ATOM 1540 N N . ARG A 1 197 ? -3.020 -0.781 11.711 1.00 93.50 197 ARG A N 1
ATOM 1541 C CA . ARG A 1 197 ? -2.282 -0.843 12.987 1.00 93.50 197 ARG A CA 1
ATOM 1542 C C . ARG A 1 197 ? -2.111 0.551 13.597 1.00 93.50 197 ARG A C 1
ATOM 1544 O O . ARG A 1 197 ? -2.481 0.721 14.753 1.00 93.50 197 ARG A O 1
ATOM 1551 N N . ILE A 1 198 ? -1.600 1.505 12.814 1.00 94.19 198 ILE A N 1
ATOM 1552 C CA . ILE A 1 198 ? -1.332 2.889 13.238 1.00 94.19 198 ILE A CA 1
ATOM 1553 C C . ILE A 1 198 ? -2.617 3.585 13.693 1.00 94.19 198 ILE A C 1
ATOM 1555 O O . ILE A 1 198 ? -2.626 4.220 14.740 1.00 94.19 198 ILE A O 1
ATOM 1559 N N . LEU A 1 199 ? -3.712 3.448 12.940 1.00 92.25 199 LEU A N 1
ATOM 1560 C CA . LEU A 1 199 ? -5.000 4.054 13.293 1.00 92.25 199 LEU A CA 1
ATOM 1561 C C . LEU A 1 199 ? -5.526 3.536 14.639 1.00 92.25 199 LEU A C 1
ATOM 1563 O O . LEU A 1 199 ? -6.083 4.308 15.414 1.00 92.25 199 LEU A O 1
ATOM 1567 N N . VAL A 1 200 ? -5.318 2.250 14.939 1.00 90.50 200 VAL A N 1
ATOM 1568 C CA . VAL A 1 200 ? -5.680 1.676 16.244 1.00 90.50 200 VAL A CA 1
ATOM 1569 C C . VAL A 1 200 ? -4.762 2.183 17.356 1.00 90.50 200 VAL A C 1
ATOM 1571 O O . VAL A 1 200 ? -5.258 2.533 18.422 1.00 90.50 200 VAL A O 1
ATOM 1574 N N . ASP A 1 201 ? -3.450 2.271 17.122 1.00 93.06 201 ASP A N 1
ATOM 1575 C CA . ASP A 1 201 ? -2.510 2.792 18.126 1.00 93.06 201 ASP A CA 1
ATOM 1576 C C . ASP A 1 201 ? -2.818 4.267 18.459 1.00 93.06 201 ASP A C 1
ATOM 1578 O O . ASP A 1 201 ? -2.8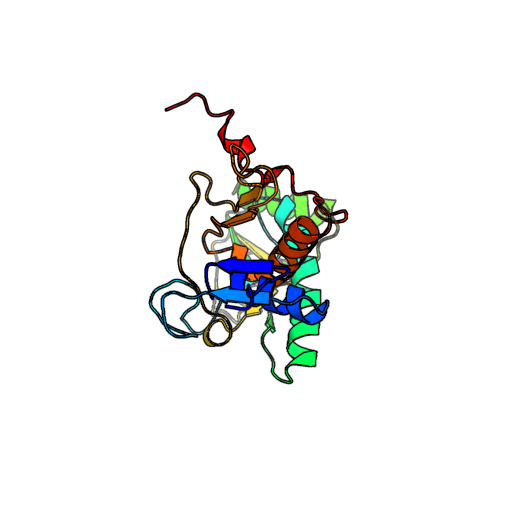76 4.643 19.631 1.00 93.06 201 ASP A O 1
ATOM 1582 N N . LEU A 1 202 ? -3.159 5.077 17.450 1.00 91.69 202 LEU A N 1
ATOM 1583 C CA . LEU A 1 202 ? -3.634 6.450 17.641 1.00 91.69 202 LEU A CA 1
ATOM 1584 C C . LEU A 1 202 ? -4.928 6.508 18.464 1.00 91.69 202 LEU A C 1
ATOM 1586 O O . LEU A 1 202 ? -5.033 7.360 19.345 1.00 91.69 202 LEU A O 1
ATOM 1590 N N . ALA A 1 203 ? -5.883 5.607 18.212 1.00 88.50 203 ALA A N 1
ATOM 1591 C CA . ALA A 1 203 ? -7.159 5.568 18.932 1.00 88.50 203 ALA A CA 1
ATOM 1592 C C . ALA A 1 203 ? -6.988 5.204 20.412 1.00 88.50 203 ALA A C 1
ATOM 1594 O O . ALA A 1 203 ? -7.660 5.771 21.268 1.00 88.50 203 ALA A O 1
ATOM 1595 N N . LEU A 1 204 ? -6.078 4.276 20.720 1.00 87.81 204 LEU A N 1
ATOM 1596 C CA . LEU A 1 204 ? -5.865 3.795 22.085 1.00 87.81 204 LEU A CA 1
ATOM 1597 C C . LEU A 1 204 ? -4.906 4.658 22.903 1.00 87.81 204 LEU A C 1
ATOM 1599 O O . LEU A 1 204 ? -5.055 4.771 24.119 1.00 87.81 204 LEU A O 1
ATOM 1603 N N . HIS A 1 205 ? -3.866 5.190 22.262 1.00 91.12 205 HIS A N 1
ATOM 1604 C CA . HIS A 1 205 ? -2.705 5.747 22.959 1.00 91.12 205 HIS A CA 1
ATOM 1605 C C . HIS A 1 205 ? -2.425 7.201 22.592 1.00 91.12 205 HIS A C 1
ATOM 1607 O O . HIS A 1 205 ? -1.634 7.865 23.260 1.00 91.12 205 HIS A O 1
ATOM 1613 N N . GLY A 1 206 ? -3.064 7.722 21.544 1.00 89.88 206 GLY A N 1
ATOM 1614 C CA . GLY A 1 206 ? -2.796 9.071 21.067 1.00 89.88 206 GLY A CA 1
ATOM 1615 C C . GLY A 1 206 ? -1.449 9.229 20.347 1.00 89.88 206 GLY A C 1
ATOM 1616 O O . GLY A 1 206 ? -1.052 10.376 20.127 1.00 89.88 206 GLY A O 1
ATOM 1617 N N . ASP A 1 207 ? -0.765 8.122 20.017 1.00 90.44 207 ASP A N 1
ATOM 1618 C CA . ASP A 1 207 ? 0.583 8.045 19.430 1.00 90.44 207 ASP A CA 1
ATOM 1619 C C . ASP A 1 207 ? 0.689 6.860 18.434 1.00 90.44 207 ASP A C 1
ATOM 1621 O O . ASP A 1 207 ? 0.087 5.813 18.678 1.00 90.44 207 ASP A O 1
ATOM 1625 N N . PRO A 1 208 ? 1.431 6.990 17.313 1.00 89.94 208 PRO A N 1
ATOM 1626 C CA . PRO A 1 208 ? 1.588 5.945 16.289 1.00 89.94 208 PRO A CA 1
ATOM 1627 C C . PRO A 1 208 ? 2.563 4.806 16.658 1.00 89.94 208 PRO A C 1
ATOM 1629 O O . PRO A 1 208 ? 2.933 4.016 15.786 1.00 89.94 208 PRO A O 1
ATOM 1632 N N . ASN A 1 209 ? 3.005 4.729 17.915 1.00 89.50 209 ASN A N 1
ATOM 1633 C CA . ASN A 1 209 ? 3.840 3.675 18.487 1.00 89.50 209 ASN A CA 1
ATOM 1634 C C . ASN A 1 209 ? 5.165 3.459 17.732 1.00 89.50 209 ASN A C 1
ATOM 1636 O O . ASN A 1 209 ? 5.483 2.366 17.261 1.00 89.50 209 ASN A O 1
ATOM 1640 N N . GLY A 1 210 ? 5.941 4.538 17.592 1.00 84.62 210 GLY A N 1
ATOM 1641 C CA . GLY A 1 210 ? 7.280 4.507 16.991 1.00 84.62 210 GLY A CA 1
ATOM 1642 C C . GLY A 1 210 ? 7.323 4.576 15.460 1.00 84.62 210 GLY A C 1
ATOM 1643 O O . GLY A 1 210 ? 8.413 4.543 14.888 1.00 84.62 210 GLY A O 1
ATOM 1644 N N . VAL A 1 211 ? 6.176 4.709 14.784 1.00 88.69 211 VAL A N 1
ATOM 1645 C CA . VAL A 1 211 ? 6.128 5.023 13.346 1.00 88.69 211 VAL A CA 1
ATOM 1646 C C . VAL A 1 211 ? 6.136 6.534 13.142 1.00 88.69 211 VAL A C 1
ATOM 1648 O O . VAL A 1 211 ? 5.262 7.234 13.649 1.00 88.69 211 VAL A O 1
ATOM 1651 N N . ASP A 1 212 ? 7.075 7.045 12.346 1.00 89.31 212 ASP A N 1
ATOM 1652 C CA . ASP A 1 212 ? 7.037 8.443 11.915 1.00 89.31 212 ASP A CA 1
ATOM 1653 C C . ASP A 1 212 ? 5.906 8.657 10.898 1.00 89.31 212 ASP A C 1
ATOM 1655 O O . ASP A 1 212 ? 5.961 8.171 9.765 1.00 89.31 212 ASP A O 1
ATOM 1659 N N . ILE A 1 213 ? 4.871 9.385 11.322 1.00 91.50 213 ILE A N 1
ATOM 1660 C CA . ILE A 1 213 ? 3.735 9.783 10.482 1.00 91.50 213 ILE A CA 1
ATOM 1661 C C . ILE A 1 213 ? 3.698 11.287 10.202 1.00 91.50 213 ILE A C 1
ATOM 1663 O O . ILE A 1 213 ? 2.703 11.777 9.673 1.00 91.50 213 ILE A O 1
ATOM 1667 N N . SER A 1 214 ? 4.749 12.036 10.553 1.00 89.38 214 SER A N 1
ATOM 1668 C CA . SER A 1 214 ? 4.769 13.506 10.473 1.00 89.38 214 SER A CA 1
ATOM 1669 C C . SER A 1 214 ? 4.390 14.028 9.082 1.00 89.38 214 SER A C 1
ATOM 1671 O O . SER A 1 214 ? 3.610 14.978 8.958 1.00 89.38 214 SER A O 1
ATOM 1673 N N . HIS A 1 215 ? 4.859 13.341 8.036 1.00 89.62 215 HIS A N 1
ATOM 1674 C CA . HIS A 1 215 ? 4.540 13.644 6.644 1.00 89.62 215 HIS A CA 1
ATOM 1675 C C . HIS A 1 215 ? 3.063 13.429 6.285 1.00 89.62 215 HIS A C 1
ATOM 1677 O O . HIS A 1 215 ? 2.563 14.096 5.390 1.00 89.62 215 HIS A O 1
ATOM 1683 N N . PHE A 1 216 ? 2.346 12.539 6.974 1.00 91.00 216 PHE A N 1
ATOM 1684 C CA . PHE A 1 216 ? 0.963 12.174 6.645 1.00 91.00 216 PHE A CA 1
ATOM 1685 C C . PHE A 1 216 ? -0.087 12.995 7.400 1.00 91.00 216 PHE A C 1
ATOM 1687 O O . PHE A 1 216 ? -1.283 12.770 7.223 1.00 91.00 216 PHE A O 1
ATOM 1694 N N . THR A 1 217 ? 0.326 13.974 8.200 1.00 90.06 217 THR A N 1
ATOM 1695 C CA . THR A 1 217 ? -0.600 14.848 8.934 1.00 90.06 217 THR A CA 1
ATOM 1696 C C . THR A 1 217 ? -1.359 15.792 7.991 1.00 90.06 217 THR A C 1
ATOM 1698 O O . THR A 1 217 ? -0.853 16.183 6.936 1.00 90.06 217 THR A O 1
ATOM 1701 N N . ILE A 1 218 ? -2.570 16.215 8.369 1.00 85.44 218 ILE A N 1
ATOM 1702 C CA . ILE A 1 218 ? -3.370 17.235 7.660 1.00 85.44 218 ILE A CA 1
ATOM 1703 C C . ILE A 1 218 ? -2.626 18.574 7.644 1.00 85.44 218 ILE A C 1
ATOM 1705 O O . ILE A 1 218 ? -2.757 19.368 6.709 1.00 85.44 218 ILE A O 1
ATOM 1709 N N . ALA A 1 219 ? -1.813 18.823 8.676 1.00 85.00 219 ALA A N 1
ATOM 1710 C CA . ALA A 1 219 ? -1.016 20.033 8.813 1.00 85.00 219 ALA A CA 1
ATOM 1711 C C . ALA A 1 219 ? -0.080 20.282 7.620 1.00 85.00 219 ALA A C 1
ATOM 1713 O O . ALA A 1 219 ? 0.218 21.444 7.340 1.00 85.00 219 ALA A O 1
ATOM 1714 N N . ARG A 1 220 ? 0.309 19.244 6.864 1.00 89.31 220 ARG A N 1
ATOM 1715 C CA . ARG A 1 220 ? 1.138 19.393 5.658 1.00 89.31 220 ARG A CA 1
ATOM 1716 C C . ARG A 1 220 ? 0.508 20.277 4.576 1.00 89.31 220 ARG A C 1
ATOM 1718 O O . ARG A 1 220 ? 1.231 20.858 3.777 1.00 89.31 220 ARG A O 1
ATOM 1725 N N . PHE A 1 221 ? -0.820 20.423 4.575 1.00 82.81 221 PHE A N 1
ATOM 1726 C CA . PHE A 1 221 ? -1.541 21.299 3.646 1.00 82.81 221 PHE A CA 1
ATOM 1727 C C . PHE A 1 221 ? -1.717 22.733 4.165 1.00 82.81 221 PHE A C 1
ATOM 1729 O O . PHE A 1 221 ? -2.146 23.609 3.417 1.00 82.81 221 PHE A O 1
ATOM 1736 N N . ARG A 1 222 ? -1.388 23.015 5.434 1.00 74.94 222 ARG A N 1
ATOM 1737 C CA . ARG A 1 222 ? -1.568 24.351 6.036 1.00 74.94 222 ARG A CA 1
ATOM 1738 C C . ARG A 1 222 ? -0.499 25.361 5.605 1.00 74.94 222 ARG A C 1
ATOM 1740 O O . ARG A 1 222 ? -0.684 26.556 5.807 1.00 74.94 222 ARG A O 1
ATOM 1747 N N . THR A 1 223 ? 0.597 24.908 5.000 1.00 55.91 223 THR A N 1
ATOM 1748 C CA . THR A 1 223 ? 1.717 25.747 4.536 1.00 55.91 223 THR A CA 1
ATOM 1749 C C . THR A 1 223 ? 1.647 26.129 3.055 1.00 55.91 223 THR A C 1
ATOM 1751 O O . THR A 1 223 ? 2.471 26.918 2.595 1.00 55.91 223 THR A O 1
ATOM 1754 N N . SER A 1 224 ? 0.658 25.648 2.299 1.00 47.28 224 SER A N 1
ATOM 1755 C CA . SER A 1 224 ? 0.490 25.992 0.883 1.00 47.28 224 SER A CA 1
ATOM 1756 C C . SER A 1 224 ? -0.386 27.232 0.708 1.00 47.28 224 SER A C 1
ATOM 1758 O O . SER A 1 224 ? -1.512 27.165 0.225 1.00 47.28 224 SER A O 1
ATOM 1760 N N . SER A 1 225 ? 0.148 28.402 1.057 1.00 36.22 225 SER A N 1
ATOM 1761 C CA . SER A 1 225 ? -0.383 29.700 0.628 1.00 36.22 225 SER A CA 1
ATOM 1762 C C . SER A 1 225 ? -0.091 29.948 -0.858 1.00 36.22 225 SER A C 1
ATOM 1764 O O . SER A 1 225 ? 0.653 30.857 -1.213 1.00 36.22 225 SER A O 1
ATOM 1766 N N . LYS A 1 226 ? -0.661 29.113 -1.734 1.00 38.97 226 LYS A N 1
ATOM 1767 C CA . LYS A 1 226 ? -0.872 29.389 -3.164 1.00 38.97 226 LYS A CA 1
ATOM 1768 C C . LYS A 1 226 ? -2.121 28.640 -3.639 1.00 38.97 226 LYS A C 1
ATOM 1770 O O . LYS A 1 226 ? -2.019 27.557 -4.210 1.00 38.97 226 LYS A O 1
ATOM 1775 N N . LEU A 1 227 ? -3.277 29.235 -3.363 1.00 37.97 227 LEU A N 1
ATOM 1776 C CA . LEU A 1 227 ? -4.437 29.200 -4.255 1.00 37.97 227 LEU A CA 1
ATOM 1777 C C . LEU A 1 227 ? -4.521 30.569 -4.929 1.00 37.97 227 LEU A C 1
ATOM 1779 O O . LEU A 1 227 ? -4.252 31.566 -4.218 1.00 37.97 227 LEU A O 1
#

Foldseek 3Di:
DPDDDWLEEFEAQFLQSVLLQVLCVVVVTRYHYDHPDDPLDPQAFLPDFKDKQDQQDLPNLCNVLLVVLVVLQVVVCVVVVHHFWDFDKDKDKDFPPDPSVVSSVVSCVVVVQDKDKAAQVRQCVVVVNPDGDDRRMIMIIHRSMTIGTSSVGGGHADADPVLPWAWEQPDDPCHLVDTDTDHNNSPCSSSSNLSSQQNVCCSPPVGSVPRDCVVRHPCVVVPPPDD